Protein AF-A0A409XKG0-F1 (afdb_monomer)

Radius of gyration: 31.28 Å; Cα contacts (8 Å, |Δi|>4): 46; chains: 1; bounding box: 84×79×86 Å

Organism: Psilocybe cyanescens (NCBI:txid93625)

Mean predicted aligned error: 17.51 Å

Foldseek 3Di:
DDDDPPPPVVVVVVVVLVVVLVVCLVCVLVVLCVCQPLAPNNVVVLVVVLVVLVVCLVVVSDPVVSSVVVVVVSVPRPPPPPPDPDDDDDDDPDPPHDDPVVVVVVVVVVVVVVVVVVVVVVPDQDQPPPPCPVPDDDPPVPPPPDPPPDQHSVNSVVVVCVVPPDDDDPVNVVVVVVVCCVVPVVPPPPVVVVVVPDDDD

Solvent-accessible surface area (backbone atoms only — not comparable to full-atom values): 12812 Å² total; per-residue (Å²): 137,86,82,88,72,76,72,62,61,60,60,52,52,59,51,47,57,54,50,52,45,52,52,46,62,74,42,42,68,63,54,46,46,71,59,40,38,96,52,79,86,8,55,82,43,43,64,58,51,50,54,50,52,52,49,35,42,74,69,58,70,47,64,53,67,65,53,48,55,50,51,51,58,64,63,69,48,75,72,80,84,72,84,80,89,74,83,88,77,99,66,80,84,68,83,86,77,62,78,53,68,69,58,51,52,49,49,52,50,51,52,50,51,50,52,49,55,50,55,62,53,69,74,58,74,77,74,54,87,57,90,56,80,87,50,80,92,68,61,77,90,70,59,76,87,66,93,78,84,68,84,46,53,64,56,54,49,50,52,53,50,61,77,63,61,70,82,89,52,69,71,56,56,51,51,50,54,52,50,52,42,70,77,56,52,76,62,58,69,65,55,58,59,65,72,73,74,77,85,88,130

Secondary structure (DSSP, 8-state):
-----THHHHHHHHHHHHHHHHHHHHHHHHHHHHHS-SSGGGHHHHHHHHHHHHHHHHTTSS-HHHHHHHHHHHHHS--TTSS-SS--------TTSSPPHHHHHHHHHHHHHHHHHHHHHHT-------TTTTS----GGGS----SSS--HHHHHHHHHHHH-PPP-HHHHHHHHHHHHHHHTTHHHHHHHHTTS----

pLDDT: mean 73.14, std 17.56, range [37.25, 94.81]

Sequence (201 aa):
MVKSHSNSESSRATNANGLYVELVTRDLNRIIDSIVPEGRQGLPNLVSTKQILENWRSKRYIDPQRIDDVFSSLGSRPKIASSNTAESSKHAPSPQQSLPRNEVNKRIEQDRERHKRLRERRWVQPTSRNPTSFQAPQLASFYPLTDGQEETSLDIEFENEWETTSDWNEDDDDAIAEEDQLAFGASSEEDANVYRGGKQY

InterPro domains:
  IPR024637 CTD kinase subunit gamma Ctk3, C-terminal [PF12350] (102-179)
  IPR024638 CTD kinase subunit gamma Ctk3, N-terminal [PF12243] (14-62)
  IPR042326 CTD kinase subunit gamma [PTHR28291] (13-179)

Structure (mmCIF, N/CA/C/O backbone):
data_AF-A0A409XKG0-F1
#
_entry.id   AF-A0A409XKG0-F1
#
loop_
_atom_site.group_PDB
_atom_site.id
_atom_site.type_symbol
_atom_site.label_atom_id
_atom_site.label_alt_id
_atom_site.label_comp_id
_atom_site.label_asym_id
_atom_site.label_entity_id
_atom_site.label_seq_id
_atom_site.pdbx_PDB_ins_code
_atom_site.Cartn_x
_atom_site.Cartn_y
_atom_site.Cartn_z
_atom_site.occupancy
_atom_site.B_iso_or_equiv
_atom_site.auth_seq_id
_atom_site.auth_comp_id
_atom_site.auth_asym_id
_atom_site.auth_atom_id
_atom_site.pdbx_PDB_model_num
ATOM 1 N N . MET A 1 1 ? 2.079 -31.023 43.240 1.00 38.28 1 MET A N 1
ATOM 2 C CA . MET A 1 1 ? 0.955 -30.172 42.785 1.00 38.28 1 MET A CA 1
ATOM 3 C C . MET A 1 1 ? 1.523 -29.015 41.977 1.00 38.28 1 MET A C 1
ATOM 5 O O . MET A 1 1 ? 2.025 -28.071 42.568 1.00 38.28 1 MET A O 1
ATOM 9 N N . VAL A 1 2 ? 1.515 -29.114 40.645 1.00 38.59 2 VAL A N 1
ATOM 10 C CA . VAL 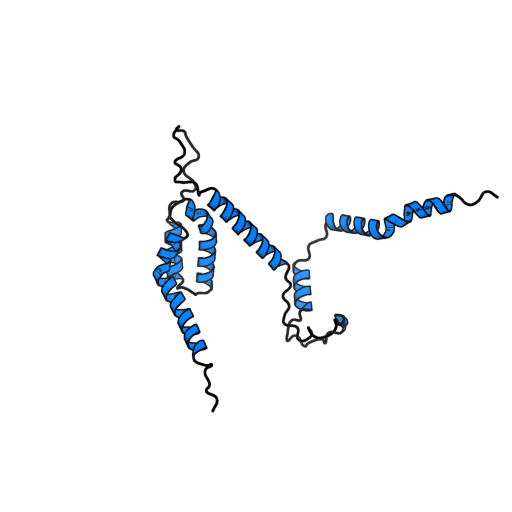A 1 2 ? 1.889 -28.009 39.743 1.00 38.59 2 VAL A CA 1
ATOM 11 C C . VAL A 1 2 ? 0.594 -27.321 39.317 1.00 38.59 2 VAL A C 1
ATOM 13 O O . VAL A 1 2 ? -0.349 -27.979 38.888 1.00 38.59 2 VAL A O 1
ATOM 16 N N . LYS A 1 3 ? 0.518 -26.014 39.559 1.00 43.56 3 LYS A N 1
ATOM 17 C CA . LYS A 1 3 ? -0.693 -25.195 39.470 1.00 43.56 3 LYS A CA 1
ATOM 18 C C . LYS A 1 3 ? -0.760 -24.586 38.065 1.00 43.56 3 LYS A C 1
ATOM 20 O O . LYS A 1 3 ? 0.110 -23.807 37.688 1.00 43.56 3 LYS A O 1
ATOM 25 N N . SER A 1 4 ? -1.757 -24.991 37.284 1.00 50.25 4 SER A N 1
ATOM 26 C CA . SER A 1 4 ? -1.993 -24.549 35.906 1.00 50.25 4 SER A CA 1
ATOM 27 C C . SER A 1 4 ? -2.407 -23.074 35.857 1.00 50.25 4 SER A C 1
ATOM 29 O O . SER A 1 4 ? -3.523 -22.735 36.239 1.00 50.25 4 SER A O 1
ATOM 31 N N . HIS A 1 5 ? -1.527 -22.199 35.362 1.00 46.56 5 HIS A N 1
ATOM 32 C CA . HIS A 1 5 ? -1.787 -20.757 35.206 1.00 46.56 5 HIS A CA 1
ATOM 33 C C . HIS A 1 5 ? -2.010 -20.302 33.748 1.00 46.56 5 HIS A C 1
ATOM 35 O O . HIS A 1 5 ? -2.126 -19.110 33.498 1.00 46.56 5 HIS A O 1
ATOM 41 N N . SER A 1 6 ? -2.136 -21.215 32.778 1.00 52.31 6 SER A N 1
ATOM 42 C CA . SER A 1 6 ? -2.129 -20.842 31.348 1.00 52.31 6 SER A CA 1
ATOM 43 C C . SER A 1 6 ? -3.474 -20.364 30.768 1.00 52.31 6 SER A C 1
ATOM 45 O O . SER A 1 6 ? -3.490 -19.826 29.666 1.00 52.31 6 SER A O 1
ATOM 47 N N . ASN A 1 7 ? -4.608 -20.534 31.463 1.00 48.62 7 ASN A N 1
ATOM 48 C CA . ASN A 1 7 ? -5.940 -20.269 30.876 1.00 48.62 7 ASN A CA 1
ATOM 49 C C . ASN A 1 7 ? -6.491 -18.844 31.132 1.00 48.62 7 ASN A C 1
ATOM 51 O O . ASN A 1 7 ? -7.519 -18.454 30.581 1.00 48.62 7 ASN A O 1
ATOM 55 N N . SER A 1 8 ? -5.818 -18.051 31.974 1.00 52.09 8 SER A N 1
ATOM 56 C CA . SER A 1 8 ? -6.265 -16.705 32.382 1.00 52.09 8 SER A CA 1
ATOM 57 C C . SER A 1 8 ? -5.817 -15.600 31.411 1.00 52.09 8 SER A C 1
ATOM 59 O O . SER A 1 8 ? -6.534 -14.628 31.182 1.00 52.09 8 SER A O 1
ATOM 61 N N . GLU A 1 9 ? -4.648 -15.747 30.785 1.00 53.81 9 GLU A N 1
ATOM 62 C CA . GLU A 1 9 ? -4.100 -14.712 29.896 1.00 53.81 9 GLU A CA 1
ATOM 63 C C . GLU A 1 9 ? -4.820 -14.656 28.542 1.00 53.81 9 GLU A C 1
ATOM 65 O O . GLU A 1 9 ? -5.080 -13.569 28.025 1.00 53.81 9 GLU A O 1
ATOM 70 N N . SER A 1 10 ? -5.230 -15.811 28.007 1.00 53.88 10 SER A N 1
ATOM 71 C CA . SER A 1 10 ? -5.934 -15.895 26.721 1.00 53.88 10 SER A CA 1
ATOM 72 C C . SER A 1 10 ? -7.315 -15.222 26.765 1.00 53.88 10 SER A C 1
ATOM 74 O O . SER A 1 10 ? -7.658 -14.446 25.876 1.00 53.88 10 SER A O 1
ATOM 76 N N . SER A 1 11 ? -8.069 -15.409 27.854 1.00 55.47 11 SER A N 1
ATOM 77 C CA . SER A 1 11 ? -9.392 -14.792 28.040 1.00 55.47 11 SER A CA 1
ATOM 78 C C . SER A 1 11 ? -9.328 -13.279 28.284 1.00 55.47 11 SER A C 1
ATOM 80 O O . SER A 1 11 ? -10.251 -12.543 27.937 1.00 55.47 11 SER A O 1
ATOM 82 N N . ARG A 1 12 ? -8.230 -12.765 28.845 1.00 54.69 12 ARG A N 1
ATOM 83 C CA . ARG A 1 12 ? -8.025 -11.321 29.030 1.00 54.69 12 ARG A CA 1
ATOM 84 C C . ARG A 1 12 ? -7.636 -10.620 27.722 1.00 54.69 12 ARG A C 1
ATOM 86 O O . ARG A 1 12 ? -8.074 -9.495 27.490 1.00 54.69 12 ARG A O 1
ATOM 93 N N . ALA A 1 13 ? -6.885 -11.293 26.848 1.00 56.28 13 ALA A N 1
ATOM 94 C CA . ALA A 1 13 ? -6.530 -10.789 25.520 1.00 56.28 13 ALA A CA 1
ATOM 95 C C . ALA A 1 13 ? -7.734 -10.737 24.558 1.00 56.28 13 ALA A C 1
ATOM 97 O O . ALA A 1 13 ? -7.900 -9.754 23.837 1.00 56.28 13 ALA A O 1
ATOM 98 N N . THR A 1 14 ? -8.625 -11.736 24.586 1.00 57.38 14 THR A N 1
ATOM 99 C CA . THR A 1 14 ? -9.863 -11.714 23.783 1.00 57.38 14 THR A CA 1
ATOM 100 C C . THR A 1 14 ? -10.809 -10.595 24.215 1.00 57.38 14 THR A C 1
ATOM 102 O O . THR A 1 14 ? -11.410 -9.942 23.365 1.00 57.38 14 THR A O 1
ATOM 105 N N . ASN A 1 15 ? -10.888 -10.316 25.521 1.00 60.12 15 ASN A N 1
ATOM 106 C CA . ASN A 1 15 ? -11.634 -9.171 26.046 1.00 60.12 15 ASN A CA 1
ATOM 107 C C . ASN A 1 15 ? -10.998 -7.831 25.635 1.00 60.12 15 ASN A C 1
ATOM 109 O O . ASN A 1 15 ? -11.713 -6.914 25.245 1.00 60.12 15 ASN A O 1
ATOM 113 N N . ALA A 1 16 ? -9.665 -7.717 25.648 1.00 63.09 16 ALA A N 1
ATOM 114 C CA . ALA A 1 16 ? -8.973 -6.500 25.218 1.00 63.09 16 ALA A CA 1
ATOM 115 C C . ALA A 1 16 ? -9.248 -6.151 23.745 1.00 63.09 16 ALA A C 1
ATOM 117 O O . ALA A 1 16 ? -9.469 -4.985 23.427 1.00 63.09 16 ALA A O 1
ATOM 118 N N . ASN A 1 17 ? -9.307 -7.153 22.860 1.00 69.50 17 ASN A N 1
ATOM 119 C CA . ASN A 1 17 ? -9.588 -6.939 21.437 1.00 69.50 17 ASN A CA 1
ATOM 120 C C . ASN A 1 17 ? -10.959 -6.285 21.197 1.00 69.50 17 ASN A C 1
ATOM 122 O O . ASN A 1 17 ? -11.054 -5.351 20.403 1.00 69.50 17 ASN A O 1
ATOM 126 N N . GLY A 1 18 ? -12.001 -6.721 21.913 1.00 81.00 18 GLY A N 1
ATOM 127 C CA . GLY A 1 18 ? -13.328 -6.099 21.835 1.00 81.00 18 GLY A CA 1
ATOM 128 C C . GLY A 1 18 ? -13.351 -4.672 22.393 1.00 81.00 18 GLY A C 1
ATOM 129 O O . GLY A 1 18 ? -13.952 -3.785 21.790 1.00 81.00 18 GLY A O 1
ATOM 130 N N . LEU A 1 19 ? -12.627 -4.426 23.492 1.00 87.44 19 LEU A N 1
ATOM 131 C CA . LEU A 1 19 ? -12.547 -3.105 24.127 1.00 87.44 19 LEU A CA 1
ATOM 132 C C . LEU A 1 19 ? -11.893 -2.057 23.216 1.00 87.44 19 LEU A C 1
ATOM 134 O O . LEU A 1 19 ? -12.359 -0.922 23.158 1.00 87.44 19 LEU A O 1
ATOM 138 N N . TYR A 1 20 ? -10.835 -2.414 22.478 1.00 89.00 20 TYR A N 1
ATOM 139 C CA . TYR A 1 20 ? -10.220 -1.486 21.522 1.00 89.00 20 TYR A CA 1
ATOM 140 C C . TYR A 1 20 ? -11.182 -1.104 20.399 1.00 89.00 20 TYR A C 1
ATOM 142 O O . TYR A 1 20 ? -11.269 0.072 20.053 1.00 89.00 2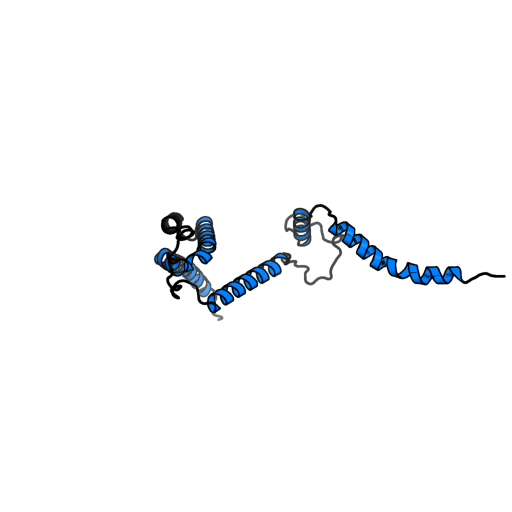0 TYR A O 1
ATOM 150 N N . VAL A 1 21 ? -11.927 -2.072 19.859 1.00 90.19 21 VAL A N 1
ATOM 151 C CA . VAL A 1 21 ? -12.934 -1.810 18.823 1.00 90.19 21 VAL A CA 1
ATOM 152 C C . VAL A 1 21 ? -14.025 -0.885 19.355 1.00 90.19 21 VAL A C 1
ATOM 154 O O . VAL A 1 21 ? -14.397 0.067 18.673 1.00 90.19 21 VAL A O 1
ATOM 157 N N . GLU A 1 22 ? -14.493 -1.100 20.583 1.00 90.69 22 GLU A N 1
ATOM 158 C CA . GLU A 1 22 ? -15.507 -0.255 21.218 1.00 90.69 22 GLU A CA 1
ATOM 159 C C . GLU A 1 22 ? -15.012 1.188 21.422 1.00 90.69 22 GLU A C 1
ATOM 161 O O . GLU A 1 22 ? -15.689 2.144 21.035 1.00 90.69 22 GLU A O 1
ATOM 166 N N . LEU A 1 23 ? -13.796 1.358 21.955 1.00 91.88 23 LEU A N 1
ATOM 167 C CA . LEU A 1 23 ? -13.177 2.670 22.169 1.00 91.88 23 LEU A CA 1
ATOM 168 C C . LEU A 1 23 ? -12.943 3.416 20.849 1.00 91.88 23 LEU A C 1
ATOM 170 O O . LEU A 1 23 ? -13.278 4.596 20.742 1.00 91.88 23 LEU A O 1
ATOM 174 N N . VAL A 1 24 ? -12.410 2.727 19.834 1.00 92.56 24 VAL A N 1
ATOM 175 C CA . VAL A 1 24 ? -12.178 3.307 18.503 1.00 92.56 24 VAL A CA 1
ATOM 176 C C . VAL A 1 24 ? -13.500 3.659 17.832 1.00 92.56 24 VAL A C 1
ATOM 178 O O . VAL A 1 24 ? -13.602 4.730 17.248 1.00 92.56 24 VAL A O 1
ATOM 181 N N . THR A 1 25 ? -14.527 2.815 17.948 1.00 92.12 25 THR A N 1
ATOM 182 C CA . THR A 1 25 ? -15.855 3.090 17.377 1.00 92.12 25 THR A CA 1
ATOM 183 C C . THR A 1 25 ? -16.481 4.330 18.010 1.00 92.12 25 THR A C 1
ATOM 185 O O . THR A 1 25 ? -17.011 5.181 17.297 1.00 92.12 25 THR A O 1
ATOM 188 N N . ARG A 1 26 ? -16.380 4.475 19.338 1.00 93.00 26 ARG A N 1
ATOM 189 C CA . ARG A 1 26 ? -16.878 5.652 20.064 1.00 93.00 26 ARG A CA 1
ATOM 190 C C . ARG A 1 26 ? -16.171 6.936 19.631 1.00 93.00 26 ARG A C 1
ATOM 192 O O . ARG A 1 26 ? -16.825 7.952 19.401 1.00 93.00 26 ARG A O 1
ATOM 199 N N . ASP A 1 27 ? -14.844 6.889 19.533 1.00 94.00 27 ASP A N 1
ATOM 200 C CA . ASP A 1 27 ? -14.012 8.072 19.300 1.00 94.00 27 ASP A CA 1
ATOM 201 C C . ASP A 1 27 ? -13.630 8.269 17.821 1.00 94.00 27 ASP A C 1
ATOM 203 O O . ASP A 1 27 ? -12.842 9.163 17.510 1.00 94.00 27 ASP A O 1
ATOM 207 N N . LEU A 1 28 ? -14.211 7.494 16.897 1.00 93.50 28 LEU A N 1
ATOM 208 C CA . LEU A 1 28 ? -13.827 7.447 15.481 1.00 93.50 28 LEU A CA 1
ATOM 209 C C . LEU A 1 28 ? -13.771 8.837 14.838 1.00 93.50 28 LEU A C 1
ATOM 211 O O . LEU A 1 28 ? -12.766 9.197 14.233 1.00 93.50 28 LEU A O 1
ATOM 215 N N . ASN A 1 29 ? -14.807 9.654 15.036 1.00 91.31 29 ASN A N 1
ATOM 216 C CA . ASN A 1 29 ? -14.854 11.016 14.494 1.00 91.31 29 ASN A CA 1
ATOM 217 C C . ASN A 1 29 ? -13.706 11.892 15.024 1.00 91.31 29 ASN A C 1
ATOM 219 O O . ASN A 1 29 ? -13.043 12.577 14.252 1.00 91.31 29 ASN A O 1
ATOM 223 N N . ARG A 1 30 ? -13.398 11.804 16.326 1.00 93.00 30 ARG A N 1
ATOM 224 C CA . ARG A 1 30 ? -12.314 12.579 16.957 1.00 93.00 30 ARG A CA 1
ATOM 225 C C . ARG A 1 30 ? -10.939 12.152 16.451 1.00 93.00 30 ARG A C 1
ATOM 227 O O . ARG A 1 30 ? -10.058 12.991 16.256 1.00 93.00 30 ARG A O 1
ATOM 234 N N . ILE A 1 31 ? -10.756 10.848 16.247 1.00 92.88 31 ILE A N 1
ATOM 235 C CA . ILE A 1 31 ? -9.527 10.277 15.692 1.00 92.88 31 ILE A CA 1
ATOM 236 C C . ILE A 1 31 ? -9.320 10.804 14.267 1.00 92.88 31 ILE A C 1
ATOM 238 O O . ILE A 1 31 ? -8.241 11.299 13.944 1.00 92.88 31 ILE A O 1
ATOM 242 N N . ILE A 1 32 ? -10.363 10.771 13.436 1.00 91.44 32 ILE A N 1
ATOM 243 C CA . ILE A 1 32 ? -10.304 11.245 12.049 1.00 91.44 32 ILE A CA 1
ATOM 244 C C . ILE A 1 32 ? -10.060 12.754 11.977 1.00 91.44 32 ILE A C 1
ATOM 246 O O . ILE A 1 32 ? -9.208 13.177 11.201 1.00 91.44 32 ILE A O 1
ATOM 250 N N . ASP A 1 33 ? -10.700 13.554 12.828 1.00 89.88 33 ASP A N 1
ATOM 251 C CA . ASP A 1 33 ? -10.459 15.001 12.898 1.00 89.88 33 ASP A CA 1
ATOM 252 C C . ASP A 1 33 ? -9.019 15.348 13.289 1.00 89.88 33 ASP A C 1
ATOM 254 O O . ASP A 1 33 ? -8.453 16.328 12.803 1.00 89.88 33 ASP A O 1
ATOM 258 N N . SER A 1 34 ? -8.404 14.517 14.132 1.00 88.38 34 SER A N 1
ATOM 259 C CA . SER A 1 34 ? -7.012 14.689 14.551 1.00 88.38 34 SER A CA 1
ATOM 260 C C . SER A 1 34 ? -6.017 14.321 13.442 1.00 88.38 34 SER A C 1
ATOM 262 O O . SER A 1 34 ? -4.953 14.931 13.340 1.00 88.38 34 SER A O 1
ATOM 264 N N . ILE A 1 35 ? -6.344 13.332 12.602 1.00 87.62 35 ILE A N 1
ATOM 265 C CA . ILE A 1 35 ? -5.467 12.833 11.526 1.00 87.62 35 ILE A CA 1
ATOM 266 C C . ILE A 1 35 ? -5.646 13.636 10.228 1.00 87.62 35 ILE A C 1
ATOM 268 O O . ILE A 1 35 ? -4.671 13.886 9.509 1.00 87.62 35 ILE A O 1
ATOM 272 N N . VAL A 1 36 ? -6.886 14.028 9.930 1.00 88.06 36 VAL A N 1
ATOM 273 C CA . VAL A 1 36 ? -7.317 14.748 8.726 1.00 88.06 36 VAL A CA 1
ATOM 274 C C . VAL A 1 36 ? -8.122 15.993 9.138 1.00 88.06 36 VAL A C 1
ATOM 276 O O . VAL A 1 36 ? -9.340 16.059 8.939 1.00 88.06 36 VAL A O 1
ATOM 279 N N . PRO A 1 37 ? -7.463 17.012 9.716 1.00 84.38 37 PRO A N 1
ATOM 280 C CA . PRO A 1 37 ? -8.115 18.288 9.998 1.00 84.38 37 PRO A CA 1
ATOM 281 C C . PRO A 1 37 ? -8.541 18.986 8.695 1.00 84.38 37 PRO A C 1
ATOM 283 O O . PRO A 1 37 ? -7.973 18.734 7.632 1.00 84.38 37 PRO A O 1
ATOM 286 N N . GLU A 1 38 ? -9.492 19.921 8.782 1.00 77.56 38 GLU A N 1
ATOM 287 C CA . GLU A 1 38 ? -10.134 20.610 7.640 1.00 77.56 38 GLU A CA 1
ATOM 288 C C . GLU A 1 38 ? -9.199 21.488 6.776 1.00 77.56 38 GLU A C 1
ATOM 290 O O . GLU A 1 38 ? -9.647 22.114 5.821 1.00 77.56 38 GLU A O 1
ATOM 295 N N . GLY A 1 39 ? -7.895 21.538 7.071 1.00 73.69 39 GLY A N 1
ATOM 296 C CA . GLY A 1 39 ? -6.904 22.332 6.339 1.00 73.69 39 GLY A CA 1
ATOM 297 C C . GLY A 1 39 ? -5.967 21.519 5.436 1.00 73.69 39 GLY A C 1
ATOM 298 O O . GLY A 1 39 ? -6.023 20.291 5.353 1.00 73.69 39 GLY A O 1
ATOM 299 N N . ARG A 1 40 ? -5.026 22.216 4.777 1.00 72.12 40 ARG A N 1
ATOM 300 C CA . ARG A 1 40 ? -4.034 21.600 3.868 1.00 72.12 40 ARG A CA 1
ATOM 301 C C . ARG A 1 40 ? -3.163 20.537 4.543 1.00 72.12 40 ARG A C 1
ATOM 303 O O . ARG A 1 40 ? -2.709 19.611 3.880 1.00 72.12 40 ARG A O 1
ATOM 310 N N . GLN A 1 41 ? -2.959 20.645 5.851 1.00 75.25 41 GLN A N 1
ATOM 311 C CA . GLN A 1 41 ? -2.168 19.719 6.656 1.00 75.25 41 GLN A CA 1
ATOM 312 C C . GLN A 1 41 ? -2.774 18.305 6.758 1.00 75.25 41 GLN A C 1
ATOM 314 O O . GLN A 1 41 ? -2.029 17.349 6.962 1.00 75.25 41 GLN A O 1
ATOM 319 N N . GLY A 1 42 ? -4.094 18.154 6.576 1.00 78.38 42 GLY A N 1
ATOM 320 C CA . GLY A 1 42 ? -4.771 16.852 6.571 1.00 78.38 42 GLY A CA 1
ATOM 321 C C . GLY A 1 42 ? -4.754 16.145 5.212 1.00 78.38 42 GLY A C 1
ATOM 322 O O . GLY A 1 42 ? -4.870 14.922 5.152 1.00 78.38 42 GLY A O 1
ATOM 323 N N . LEU A 1 43 ? -4.554 16.890 4.117 1.00 81.19 43 LEU A N 1
ATOM 324 C CA . LEU A 1 43 ? -4.631 16.363 2.748 1.00 81.19 43 LEU A CA 1
ATOM 325 C C . LEU A 1 43 ? -3.685 15.183 2.473 1.00 81.19 43 LEU A C 1
ATOM 327 O O . LEU A 1 43 ? -4.153 14.208 1.884 1.00 81.19 43 LEU A O 1
ATOM 331 N N . PRO A 1 44 ? -2.408 15.192 2.908 1.00 82.06 44 PRO A N 1
ATOM 332 C CA . PRO A 1 44 ? -1.520 14.059 2.648 1.00 82.06 44 PRO A CA 1
ATOM 333 C C . PRO A 1 44 ? -1.994 12.756 3.311 1.00 82.06 44 PRO A C 1
ATOM 335 O O . PRO A 1 44 ? -1.726 11.672 2.807 1.00 82.06 44 PRO A O 1
ATOM 338 N N . ASN A 1 45 ? -2.721 12.855 4.429 1.00 87.38 45 ASN A N 1
ATOM 339 C CA . ASN A 1 45 ? -3.224 11.703 5.177 1.00 87.38 45 ASN A CA 1
ATOM 340 C C . ASN A 1 45 ? -4.606 11.245 4.691 1.00 87.38 45 ASN A C 1
ATOM 342 O O . ASN A 1 45 ? -5.089 10.195 5.110 1.00 87.38 45 ASN A O 1
ATOM 346 N N . LEU A 1 46 ? -5.270 12.017 3.827 1.00 87.25 46 LEU A N 1
ATOM 347 C CA . LEU A 1 46 ? -6.651 11.760 3.428 1.00 87.25 46 LEU A CA 1
ATOM 348 C C . LEU A 1 46 ? -6.769 10.449 2.647 1.00 87.25 46 LEU A C 1
ATOM 350 O O . LEU A 1 46 ? -7.661 9.651 2.922 1.00 87.25 46 LEU A O 1
ATOM 354 N N . VAL A 1 47 ? -5.862 10.205 1.698 1.00 87.00 47 VAL A N 1
ATOM 355 C CA . VAL A 1 47 ? -5.903 9.003 0.850 1.00 87.00 47 VAL A CA 1
ATOM 356 C C . VAL A 1 47 ? -5.666 7.741 1.680 1.00 87.00 47 VAL A C 1
ATOM 358 O O . VAL A 1 47 ? -6.447 6.797 1.590 1.00 87.00 47 VAL A O 1
ATOM 361 N N . SER A 1 48 ? -4.644 7.739 2.538 1.00 88.88 48 SER A N 1
ATOM 362 C CA . SER A 1 48 ? -4.342 6.599 3.410 1.00 88.88 48 SER A CA 1
ATOM 363 C C . SER A 1 48 ? -5.444 6.354 4.442 1.00 88.88 48 SER A C 1
ATOM 365 O O . SER A 1 48 ? -5.834 5.210 4.660 1.00 88.88 48 SER A O 1
ATOM 367 N N . THR A 1 49 ? -6.013 7.414 5.024 1.00 92.00 49 THR A N 1
ATOM 368 C CA . THR A 1 49 ? -7.155 7.309 5.946 1.00 92.00 49 THR A CA 1
ATOM 369 C C . THR A 1 49 ? -8.359 6.658 5.270 1.00 92.00 49 THR A C 1
ATOM 371 O O . THR A 1 49 ? -8.947 5.736 5.831 1.00 92.00 49 THR A O 1
ATOM 374 N N . LYS A 1 50 ? -8.696 7.069 4.039 1.00 91.75 50 LYS A N 1
ATOM 375 C CA . LYS A 1 50 ? -9.790 6.455 3.272 1.00 91.75 50 LYS A CA 1
ATOM 376 C C . LYS A 1 50 ? -9.545 4.970 3.001 1.00 91.75 50 LYS A C 1
ATOM 378 O O . LYS A 1 50 ? -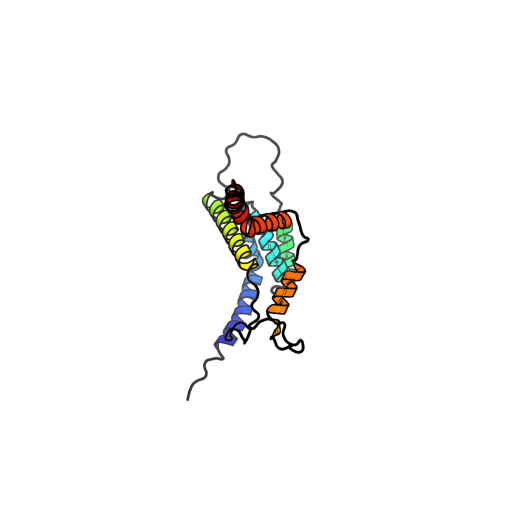10.436 4.169 3.251 1.00 91.75 50 LYS A O 1
ATOM 383 N N . GLN A 1 51 ? -8.333 4.600 2.584 1.00 93.00 51 GLN A N 1
ATOM 384 C CA . GLN A 1 51 ? -7.965 3.196 2.353 1.00 93.00 51 GLN A CA 1
ATOM 385 C C . GLN A 1 51 ? -8.097 2.341 3.623 1.00 93.00 51 GLN A C 1
ATOM 387 O O . GLN A 1 51 ? -8.568 1.205 3.568 1.00 93.00 51 GLN A O 1
ATOM 392 N N . ILE A 1 52 ? -7.705 2.875 4.786 1.00 93.50 52 ILE A N 1
ATOM 393 C CA . ILE A 1 52 ? -7.839 2.173 6.071 1.00 93.50 52 ILE A CA 1
ATOM 394 C C . ILE A 1 52 ? -9.317 1.994 6.438 1.00 93.50 52 ILE A C 1
ATOM 396 O O . ILE A 1 52 ? -9.717 0.893 6.813 1.00 93.50 52 ILE A O 1
ATOM 400 N N . LEU A 1 53 ? -10.135 3.040 6.286 1.00 93.50 53 LEU A N 1
ATOM 401 C CA . LEU A 1 53 ? -11.577 2.969 6.538 1.00 93.50 53 LEU A CA 1
ATOM 402 C C . LEU A 1 53 ? -12.276 1.970 5.599 1.00 93.50 53 LEU A C 1
ATOM 404 O O . LEU A 1 53 ? -13.105 1.185 6.056 1.00 93.50 53 LEU A O 1
ATOM 408 N N . GLU A 1 54 ? -11.900 1.919 4.318 1.00 93.19 54 GLU A N 1
ATOM 409 C CA . GLU A 1 54 ? -12.386 0.907 3.365 1.00 93.19 54 GLU A CA 1
ATOM 410 C C . GLU A 1 54 ? -12.001 -0.516 3.790 1.00 93.19 54 GLU A C 1
ATOM 412 O O . GLU A 1 54 ? -12.827 -1.434 3.736 1.00 93.19 54 GLU A O 1
ATOM 417 N N . ASN A 1 55 ? -10.770 -0.710 4.272 1.00 94.81 55 ASN A N 1
ATOM 418 C CA . ASN A 1 55 ? -10.315 -1.998 4.793 1.00 94.81 55 ASN A CA 1
ATOM 419 C C . ASN A 1 55 ? -11.132 -2.420 6.025 1.00 94.81 55 ASN A C 1
ATOM 421 O O . ASN A 1 55 ? -11.611 -3.552 6.092 1.00 94.81 55 ASN A O 1
ATOM 425 N N . TRP A 1 56 ? -11.352 -1.501 6.971 1.00 94.06 56 TRP A N 1
ATOM 426 C CA . TRP A 1 56 ? -12.145 -1.753 8.179 1.00 94.06 56 TRP A CA 1
ATOM 427 C C . TRP A 1 56 ? -13.615 -2.046 7.861 1.00 94.06 56 TRP A C 1
ATOM 429 O O . TRP A 1 56 ? -14.203 -2.933 8.483 1.00 94.06 56 TRP A O 1
ATOM 439 N N . ARG A 1 57 ? -14.181 -1.376 6.848 1.00 92.50 57 ARG A N 1
ATOM 440 C CA . ARG A 1 57 ? -15.537 -1.623 6.331 1.00 92.50 57 ARG A CA 1
ATOM 441 C C . ARG A 1 57 ? -15.674 -3.001 5.699 1.00 92.50 57 ARG A C 1
ATOM 443 O O . ARG A 1 57 ? -16.669 -3.689 5.943 1.00 92.50 57 ARG A O 1
ATOM 450 N N . SER A 1 58 ? -14.680 -3.399 4.905 1.00 93.06 58 SER A N 1
ATOM 451 C CA . SER A 1 58 ? -14.643 -4.692 4.211 1.00 93.06 58 SER A CA 1
ATOM 452 C C . SER A 1 58 ? -14.486 -5.849 5.195 1.00 93.06 58 SER A C 1
ATOM 454 O O . SER A 1 58 ? -15.168 -6.861 5.076 1.00 93.06 58 SER A O 1
ATOM 456 N N . LYS A 1 59 ? -13.646 -5.672 6.220 1.00 91.81 59 LYS A N 1
ATOM 457 C CA . LYS A 1 59 ? -13.409 -6.673 7.270 1.00 91.81 59 LYS A CA 1
ATOM 458 C C . LYS A 1 59 ? -14.420 -6.636 8.419 1.00 91.81 59 LYS A C 1
ATOM 460 O O . LYS A 1 59 ? -14.304 -7.438 9.339 1.00 91.81 59 LYS A O 1
ATOM 465 N N . ARG A 1 60 ? -15.402 -5.725 8.369 1.00 89.94 60 ARG A N 1
ATOM 466 C CA . ARG A 1 60 ? -16.470 -5.570 9.375 1.00 89.94 60 ARG A CA 1
ATOM 467 C C . ARG A 1 60 ? -15.945 -5.385 10.808 1.00 89.94 60 ARG A C 1
ATOM 469 O O . ARG A 1 60 ? -16.582 -5.824 11.757 1.00 89.94 60 ARG A O 1
ATOM 476 N N . TYR A 1 61 ? -14.796 -4.723 10.973 1.00 88.94 61 TYR A N 1
ATOM 477 C CA . TYR A 1 61 ? -14.267 -4.418 12.309 1.00 88.94 61 TYR A CA 1
ATOM 478 C C . TYR A 1 61 ? -15.107 -3.367 13.037 1.00 88.94 61 TYR A C 1
ATOM 480 O O . TYR A 1 61 ? -15.247 -3.424 14.252 1.00 88.94 61 TYR A O 1
ATOM 488 N N . ILE A 1 62 ? -15.664 -2.417 12.286 1.00 91.00 62 ILE A N 1
ATOM 489 C CA . ILE A 1 62 ? -16.604 -1.402 12.762 1.00 91.00 62 ILE A CA 1
ATOM 490 C C . ILE A 1 62 ? -17.852 -1.504 11.883 1.00 91.00 62 ILE A C 1
ATOM 492 O O . ILE A 1 62 ? -17.761 -1.896 10.714 1.00 91.00 62 ILE A O 1
ATOM 496 N N . ASP A 1 63 ? -19.010 -1.169 12.451 1.00 91.50 63 ASP A N 1
ATOM 497 C CA . ASP A 1 63 ? -20.281 -1.117 11.731 1.00 91.50 63 ASP A CA 1
ATOM 498 C C . ASP A 1 63 ? -20.138 -0.309 10.421 1.00 91.50 63 ASP A C 1
ATOM 500 O O . ASP A 1 63 ? -19.742 0.863 10.467 1.00 91.50 63 ASP A O 1
ATOM 504 N N . PRO A 1 64 ? -20.436 -0.905 9.251 1.00 90.94 64 PRO A N 1
ATOM 505 C CA . PRO A 1 64 ? -20.282 -0.248 7.956 1.00 90.94 64 PRO A CA 1
ATOM 506 C C . PRO A 1 64 ? -21.002 1.093 7.865 1.00 90.94 64 PRO A C 1
ATOM 508 O O . PRO A 1 64 ? -20.468 2.012 7.250 1.00 90.94 64 PRO A O 1
ATOM 511 N N . GLN A 1 65 ? -22.163 1.225 8.514 1.00 92.44 65 GLN A N 1
ATOM 512 C CA . GLN A 1 65 ? -22.932 2.467 8.506 1.00 92.44 65 GLN A CA 1
ATOM 513 C C . GLN A 1 65 ? -22.167 3.608 9.189 1.00 92.44 65 GLN A C 1
ATOM 515 O O . GLN A 1 65 ? -22.123 4.721 8.676 1.00 92.44 65 GLN A O 1
ATOM 520 N N . ARG A 1 66 ? -21.473 3.323 10.299 1.00 90.56 66 ARG A N 1
ATOM 521 C CA . ARG A 1 66 ? -20.641 4.312 11.004 1.00 90.56 66 ARG A CA 1
ATOM 522 C C . ARG A 1 66 ? -19.460 4.779 10.173 1.00 90.56 66 ARG A C 1
ATOM 524 O O . ARG A 1 66 ? -19.065 5.937 10.262 1.00 90.56 66 ARG A O 1
ATOM 531 N N . ILE A 1 67 ? -18.884 3.880 9.384 1.00 92.75 67 ILE A N 1
ATOM 532 C CA . ILE A 1 67 ? -17.794 4.230 8.477 1.00 92.75 67 ILE A CA 1
ATOM 533 C C . ILE A 1 67 ? -18.335 5.074 7.314 1.00 92.75 67 ILE A C 1
ATOM 535 O O . ILE A 1 67 ? -17.700 6.056 6.932 1.00 92.75 67 ILE A O 1
ATOM 539 N N . ASP A 1 68 ? -19.512 4.737 6.786 1.00 91.69 68 ASP A N 1
ATOM 540 C CA . ASP A 1 68 ? -20.167 5.493 5.715 1.00 91.69 68 ASP A CA 1
ATOM 541 C C . ASP A 1 68 ? -20.525 6.924 6.170 1.00 91.69 68 ASP A C 1
ATOM 543 O O . ASP A 1 68 ? -20.242 7.876 5.442 1.00 91.69 68 ASP A O 1
ATOM 547 N N . ASP A 1 69 ? -21.000 7.106 7.410 1.00 91.44 69 ASP A N 1
ATOM 548 C CA . ASP A 1 69 ? -21.224 8.431 8.017 1.00 91.44 69 ASP A CA 1
ATOM 549 C C . ASP A 1 69 ? -19.935 9.284 8.029 1.00 91.44 69 ASP A C 1
ATOM 551 O O . ASP A 1 69 ? -19.946 10.478 7.710 1.00 91.44 69 ASP A O 1
ATOM 555 N N . VAL A 1 70 ? -18.795 8.664 8.359 1.00 90.69 70 VAL A N 1
ATOM 556 C CA . VAL A 1 70 ? -17.471 9.312 8.355 1.00 90.69 70 VAL A CA 1
ATOM 557 C C . VAL A 1 70 ? -17.003 9.622 6.931 1.00 90.69 70 VAL A C 1
ATOM 559 O O . VAL A 1 70 ? -16.400 10.667 6.685 1.00 90.69 70 VAL A O 1
ATOM 562 N N . PHE A 1 71 ? -17.288 8.759 5.954 1.00 89.50 71 PHE A N 1
ATOM 563 C CA . PHE A 1 71 ? -17.002 9.062 4.550 1.00 89.50 71 PHE A CA 1
ATOM 564 C C . PHE A 1 71 ? -17.802 10.264 4.052 1.00 89.50 71 PHE A C 1
ATOM 566 O O . PHE A 1 71 ? -17.242 11.116 3.355 1.00 89.50 71 PHE A O 1
ATOM 573 N N . SER A 1 72 ? -19.078 10.363 4.429 1.00 87.88 72 SER A N 1
ATOM 574 C CA . SER A 1 72 ? -19.919 11.515 4.109 1.00 87.88 72 SER A CA 1
ATOM 575 C C . SER A 1 72 ? -19.375 12.801 4.732 1.00 87.88 72 SER A C 1
ATOM 577 O O . SER A 1 72 ? -19.273 13.803 4.024 1.00 87.88 72 SER A O 1
ATOM 579 N N . SER A 1 73 ? -18.943 12.771 5.999 1.00 85.12 73 SER A N 1
ATOM 580 C CA . SER A 1 73 ? -18.367 13.947 6.671 1.00 85.12 73 SER A CA 1
ATOM 581 C C . SER A 1 73 ? -17.024 14.383 6.065 1.00 85.12 73 SER A C 1
ATOM 583 O O . SER A 1 73 ? -16.769 15.577 5.901 1.00 85.12 73 SER A O 1
ATOM 585 N N . LEU A 1 74 ? -16.182 13.432 5.647 1.00 83.25 74 LEU A N 1
ATOM 586 C CA . LEU A 1 74 ? -14.935 13.706 4.925 1.00 83.25 74 LEU A CA 1
ATOM 587 C C . LEU A 1 74 ? -15.177 14.222 3.498 1.00 83.25 74 LEU A C 1
ATOM 589 O O . LEU A 1 74 ? -14.368 14.990 2.979 1.00 83.25 74 LEU A O 1
ATOM 593 N N . GLY A 1 75 ? -16.256 13.781 2.847 1.00 75.25 75 GLY A N 1
ATOM 594 C CA . GLY A 1 75 ? -16.639 14.192 1.495 1.00 75.25 75 GLY A CA 1
ATOM 595 C C . GLY A 1 75 ? -17.303 15.569 1.432 1.00 75.25 75 GLY A C 1
ATOM 596 O O . GLY A 1 75 ? -17.107 16.284 0.451 1.00 75.25 75 GLY A O 1
ATOM 597 N N . SER A 1 76 ? -18.041 15.959 2.476 1.00 72.75 76 SER A N 1
ATOM 598 C CA . SER A 1 76 ? -18.672 17.280 2.585 1.00 72.75 76 SER A CA 1
ATOM 599 C C . SER A 1 76 ? -17.689 18.398 2.930 1.00 72.75 76 SER A C 1
ATOM 601 O O . SER A 1 76 ? -18.032 19.573 2.795 1.00 72.75 76 SER A O 1
ATOM 603 N N . ARG A 1 77 ? -16.473 18.064 3.384 1.00 72.56 77 ARG A N 1
ATOM 604 C CA . ARG A 1 77 ? -15.443 19.066 3.676 1.00 72.56 77 ARG A CA 1
ATOM 605 C C . ARG A 1 77 ? -15.063 19.801 2.394 1.00 72.56 77 ARG A C 1
ATOM 607 O O . ARG A 1 77 ? -14.763 19.148 1.389 1.00 72.56 77 ARG A O 1
ATOM 614 N N . PRO A 1 78 ? -15.059 21.146 2.400 1.00 59.56 78 PRO A N 1
ATOM 615 C CA . PRO A 1 78 ? -14.713 21.909 1.214 1.00 59.56 78 PRO A CA 1
ATOM 616 C C . PRO A 1 78 ? -13.324 21.476 0.743 1.00 59.56 78 PRO A C 1
ATOM 618 O O . PRO A 1 78 ? -12.349 21.544 1.490 1.00 59.56 78 PRO A O 1
ATOM 621 N N . LYS A 1 79 ? -13.218 21.008 -0.507 1.00 59.50 79 LYS A N 1
ATOM 622 C CA . LYS A 1 79 ? -11.923 20.785 -1.155 1.00 59.50 79 LYS A CA 1
ATOM 623 C C . LYS A 1 79 ? -11.232 22.146 -1.273 1.00 59.50 79 LYS A C 1
ATOM 625 O O . LYS A 1 79 ? -11.365 22.821 -2.287 1.00 59.50 79 LYS A O 1
ATOM 630 N N . ILE A 1 80 ? -10.403 22.516 -0.297 1.00 55.41 80 ILE A N 1
ATOM 631 C CA . ILE A 1 80 ? -9.491 23.683 -0.361 1.00 55.41 80 ILE A CA 1
ATOM 632 C C . ILE A 1 80 ? -8.389 23.467 -1.437 1.00 55.41 80 ILE A C 1
ATOM 634 O O . ILE A 1 80 ? -7.375 24.158 -1.494 1.00 55.41 80 ILE A O 1
ATOM 638 N N . ALA A 1 81 ? -8.557 22.473 -2.312 1.00 52.59 81 ALA A N 1
ATOM 639 C CA . ALA A 1 81 ? -7.611 22.083 -3.341 1.00 52.59 81 ALA A CA 1
ATOM 640 C C . ALA A 1 81 ? -7.742 22.887 -4.649 1.00 52.59 81 ALA A C 1
ATOM 642 O O . ALA A 1 81 ? -6.901 22.695 -5.522 1.00 52.59 81 ALA A O 1
ATOM 643 N N . SER A 1 82 ? -8.739 23.771 -4.829 1.00 45.72 82 SER A N 1
ATOM 644 C CA . SER A 1 82 ? -8.921 24.431 -6.143 1.00 45.72 82 SER A CA 1
ATOM 645 C C . SER A 1 82 ? -9.301 25.914 -6.159 1.00 45.72 82 SER A C 1
ATOM 647 O O . SER A 1 82 ? -9.403 26.473 -7.245 1.00 45.72 82 SER A O 1
ATOM 649 N N . SER A 1 83 ? -9.420 26.608 -5.025 1.00 40.50 83 SER A N 1
ATOM 650 C CA . SER A 1 83 ? -9.429 28.080 -5.040 1.00 40.50 83 SER A CA 1
ATOM 651 C C . SER A 1 83 ? -8.044 28.595 -4.653 1.00 40.50 83 SER A C 1
ATOM 653 O O . SER A 1 83 ? -7.694 28.597 -3.473 1.00 40.50 83 SER A O 1
ATOM 655 N N . ASN A 1 84 ? -7.230 28.919 -5.661 1.00 44.66 84 ASN A N 1
ATOM 656 C CA . ASN A 1 84 ? -6.283 30.051 -5.711 1.00 44.66 84 ASN A CA 1
ATOM 657 C C . ASN A 1 84 ? -5.174 29.772 -6.740 1.00 44.66 84 ASN A C 1
ATOM 659 O O . ASN A 1 84 ? -3.992 29.689 -6.416 1.00 44.66 84 ASN A O 1
ATOM 663 N N . THR A 1 85 ? -5.576 29.657 -8.003 1.00 46.44 85 THR A N 1
ATOM 664 C CA . THR A 1 85 ? -4.731 29.960 -9.165 1.00 46.44 85 THR A CA 1
ATOM 665 C C . THR A 1 85 ? -5.448 31.009 -10.004 1.00 46.44 85 THR A C 1
ATOM 667 O O . THR A 1 85 ? -5.924 30.702 -11.087 1.00 46.44 85 THR A O 1
ATOM 670 N N . ALA A 1 86 ? -5.597 32.219 -9.465 1.00 45.88 86 ALA A N 1
ATOM 671 C CA . ALA A 1 86 ? -5.771 33.451 -10.233 1.00 45.88 86 ALA A CA 1
ATOM 672 C C . ALA A 1 86 ? -5.774 34.654 -9.275 1.00 45.88 86 ALA A C 1
ATOM 674 O O . ALA A 1 86 ? -6.558 34.702 -8.336 1.00 45.88 86 ALA A O 1
ATOM 675 N N . GLU A 1 87 ? -4.893 35.608 -9.579 1.00 40.16 87 GLU A N 1
ATOM 676 C CA . GLU A 1 87 ? -5.011 37.043 -9.282 1.00 40.16 87 GLU A CA 1
ATOM 677 C C . GLU A 1 87 ? -4.572 37.577 -7.900 1.00 40.16 87 GLU A C 1
ATOM 679 O O . GLU A 1 87 ? -5.321 37.717 -6.943 1.00 40.16 87 GLU A O 1
ATOM 684 N N . SER A 1 88 ? -3.297 37.986 -7.883 1.00 47.53 88 SER A N 1
ATOM 685 C CA . SER A 1 88 ? -2.841 39.333 -7.506 1.00 47.53 88 SER A CA 1
ATOM 686 C C . SER A 1 88 ? -3.303 39.910 -6.157 1.00 47.53 88 SER A C 1
ATOM 688 O O . SER A 1 88 ? -4.317 40.590 -6.058 1.00 47.53 88 SER A O 1
ATOM 690 N N . SER A 1 89 ? -2.454 39.806 -5.132 1.00 37.25 89 SER A N 1
ATOM 691 C CA . SER A 1 89 ? -2.164 40.956 -4.261 1.00 37.25 89 SER A CA 1
ATOM 692 C C . SER A 1 89 ? -0.894 40.734 -3.439 1.00 37.25 89 SER A C 1
ATOM 694 O O . SER A 1 89 ? -0.602 39.661 -2.919 1.00 37.25 89 SER A O 1
ATOM 696 N N . LYS A 1 90 ? -0.097 41.798 -3.384 1.00 43.75 90 LYS A N 1
ATOM 697 C CA . LYS A 1 90 ? 1.190 41.918 -2.708 1.00 43.75 90 LYS A CA 1
ATOM 698 C C . LYS A 1 90 ? 0.992 41.919 -1.188 1.00 43.75 90 LYS A C 1
ATOM 700 O O . LYS A 1 90 ? 0.973 42.986 -0.597 1.00 43.75 90 LYS A O 1
ATOM 705 N N . HIS A 1 91 ? 0.875 40.762 -0.545 1.00 39.44 91 HIS A N 1
ATOM 706 C CA . HIS A 1 91 ? 1.037 40.662 0.908 1.00 39.44 91 HIS A CA 1
ATOM 707 C C . HIS A 1 91 ? 1.803 39.390 1.267 1.00 39.44 91 HIS A C 1
ATOM 709 O O . HIS A 1 91 ? 1.592 38.331 0.683 1.00 39.44 91 HIS A O 1
ATOM 715 N N . ALA A 1 92 ? 2.763 39.553 2.176 1.00 42.56 92 ALA A N 1
ATOM 716 C CA . ALA A 1 92 ? 3.721 38.550 2.617 1.00 42.56 92 ALA A CA 1
ATOM 717 C C . ALA A 1 92 ? 3.070 37.178 2.886 1.00 42.56 92 ALA A C 1
ATOM 719 O O . ALA A 1 92 ? 1.955 37.131 3.412 1.00 42.56 92 ALA A O 1
ATOM 720 N N . PRO A 1 93 ? 3.755 36.060 2.576 1.00 43.88 93 PRO A N 1
ATOM 721 C CA . PRO A 1 93 ? 3.240 34.741 2.903 1.00 43.88 93 PRO A CA 1
ATOM 722 C C . PRO A 1 93 ? 3.089 34.654 4.422 1.00 43.88 93 PRO A C 1
ATOM 724 O O . PRO A 1 93 ? 4.075 34.705 5.156 1.00 43.88 93 PRO A O 1
ATOM 727 N N . SER A 1 94 ? 1.846 34.557 4.897 1.00 44.12 94 SER A N 1
ATOM 728 C CA . SER A 1 94 ? 1.579 34.265 6.301 1.00 44.12 94 SER A CA 1
ATOM 729 C C . SER A 1 94 ? 2.283 32.945 6.653 1.00 44.12 94 SER A C 1
ATOM 731 O O . SER A 1 94 ? 1.997 31.923 6.021 1.00 44.12 94 SER A O 1
ATOM 733 N N . PRO A 1 95 ? 3.197 32.918 7.640 1.00 51.31 95 PRO A N 1
ATOM 734 C CA . PRO A 1 95 ? 3.969 31.726 7.999 1.00 51.31 95 PRO A CA 1
ATOM 735 C C . PRO A 1 95 ? 3.124 30.614 8.650 1.00 51.31 95 PRO A C 1
ATOM 737 O O . PRO A 1 95 ? 3.667 29.612 9.102 1.00 51.31 95 PRO A O 1
ATOM 740 N N . GLN A 1 96 ? 1.796 30.763 8.705 1.00 49.88 96 GLN A N 1
ATOM 741 C CA . GLN A 1 96 ? 0.892 29.854 9.411 1.00 49.88 96 GLN A CA 1
ATOM 742 C C . GLN A 1 96 ? 0.341 28.691 8.567 1.00 49.88 96 GLN A C 1
ATOM 744 O O . GLN A 1 96 ? -0.415 27.885 9.100 1.00 49.88 96 GLN A O 1
ATOM 749 N N . GLN A 1 97 ? 0.678 28.569 7.275 1.00 56.50 97 GLN A N 1
ATOM 750 C CA . GLN A 1 97 ? 0.030 27.572 6.395 1.00 56.50 97 GLN A CA 1
ATOM 751 C C . GLN A 1 97 ? 0.961 26.598 5.663 1.00 56.50 97 GLN A C 1
ATOM 753 O O . GLN A 1 97 ? 0.476 25.649 5.044 1.00 56.50 97 GLN A O 1
ATOM 758 N N . SER A 1 98 ? 2.281 26.768 5.745 1.00 62.66 98 SER A N 1
ATOM 759 C CA . SER A 1 98 ? 3.232 25.758 5.272 1.00 62.66 98 SER A CA 1
ATOM 760 C C . SER A 1 98 ? 3.694 24.906 6.447 1.00 62.66 98 SER A C 1
ATOM 762 O O . SER A 1 98 ? 4.186 25.454 7.434 1.00 62.66 98 SER A O 1
ATOM 764 N N . LEU A 1 99 ? 3.572 23.578 6.337 1.00 67.94 99 LEU A N 1
ATOM 765 C CA . LEU A 1 99 ? 4.197 22.656 7.289 1.00 67.94 99 LEU A CA 1
ATOM 766 C C . LEU A 1 99 ? 5.680 23.041 7.465 1.00 67.94 99 LEU A C 1
ATOM 768 O O . LEU A 1 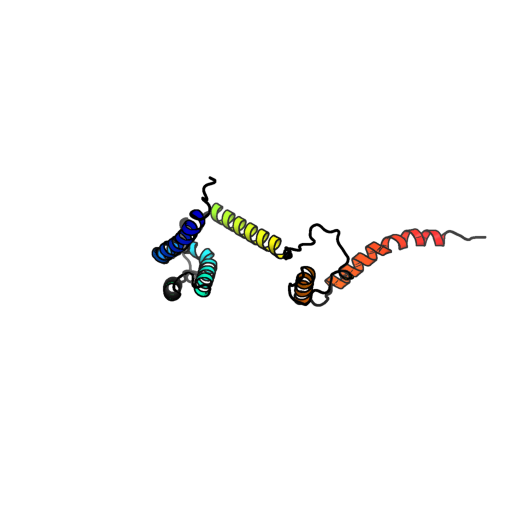99 ? 6.341 23.364 6.471 1.00 67.94 99 LEU A O 1
ATOM 772 N N . PRO A 1 100 ? 6.215 23.046 8.698 1.00 83.69 100 PRO A N 1
ATOM 773 C CA . PRO A 1 100 ? 7.598 23.440 8.930 1.00 83.69 100 PRO A CA 1
ATOM 774 C C . PRO A 1 100 ? 8.535 22.524 8.135 1.00 83.69 100 PRO A C 1
ATOM 776 O O . PRO A 1 100 ? 8.301 21.319 8.056 1.00 83.69 100 PRO A O 1
ATOM 779 N N . ARG A 1 101 ? 9.617 23.071 7.561 1.00 84.38 101 ARG A N 1
ATOM 780 C CA . ARG A 1 101 ? 10.550 22.306 6.704 1.00 84.38 101 ARG A CA 1
ATOM 781 C C . ARG A 1 101 ? 11.041 21.006 7.348 1.00 84.38 101 ARG A C 1
ATOM 783 O O . ARG A 1 101 ? 11.170 20.003 6.659 1.00 84.38 101 ARG A O 1
ATOM 790 N N . ASN A 1 102 ? 11.258 21.011 8.662 1.00 87.69 102 ASN A N 1
ATOM 791 C CA . ASN A 1 102 ? 11.666 19.816 9.403 1.00 87.69 102 ASN A CA 1
ATOM 792 C C . ASN A 1 102 ? 10.602 18.707 9.357 1.00 87.69 102 ASN A C 1
ATOM 794 O O . ASN A 1 102 ? 10.951 17.542 9.204 1.00 87.69 102 ASN A O 1
ATOM 798 N N . GLU A 1 103 ? 9.315 19.058 9.440 1.00 86.06 103 GLU A N 1
ATOM 799 C CA . GLU A 1 103 ? 8.209 18.098 9.324 1.00 86.06 103 GLU A CA 1
ATOM 800 C C . GLU A 1 103 ? 8.078 17.580 7.889 1.00 86.06 103 GLU A C 1
ATOM 802 O O . GLU A 1 103 ? 7.868 16.389 7.681 1.00 86.06 103 GLU A O 1
ATOM 807 N N . VAL A 1 104 ? 8.281 18.447 6.892 1.00 84.81 104 VAL A N 1
ATOM 808 C CA . VAL A 1 104 ? 8.301 18.039 5.478 1.00 84.81 104 VAL A CA 1
ATOM 809 C C . VAL A 1 104 ? 9.437 17.048 5.212 1.00 84.81 104 VAL A C 1
ATOM 811 O O . VAL A 1 104 ? 9.197 15.989 4.641 1.00 84.81 104 VAL A O 1
ATOM 814 N N . ASN A 1 105 ? 10.655 17.332 5.676 1.00 90.25 105 ASN A N 1
ATOM 815 C CA . ASN A 1 105 ? 11.793 16.425 5.513 1.00 90.25 105 ASN A CA 1
ATOM 816 C C . ASN A 1 105 ? 11.568 15.098 6.243 1.00 90.25 105 ASN A C 1
ATOM 818 O O . ASN A 1 105 ? 11.850 14.036 5.696 1.00 90.25 105 ASN A O 1
ATOM 822 N N . LYS A 1 106 ? 11.005 15.145 7.454 1.00 89.94 106 LYS A N 1
ATOM 823 C CA . LYS A 1 106 ? 10.642 13.945 8.210 1.00 89.94 106 LYS A CA 1
ATOM 824 C C . LYS A 1 106 ? 9.615 13.094 7.461 1.00 89.94 106 LYS A C 1
ATOM 826 O O . LYS A 1 106 ? 9.762 11.878 7.429 1.00 89.94 106 LYS A O 1
ATOM 831 N N . ARG A 1 107 ? 8.606 13.715 6.840 1.00 85.88 107 ARG A N 1
ATOM 832 C CA . ARG A 1 107 ? 7.621 13.028 5.987 1.00 85.88 107 ARG A CA 1
ATOM 833 C C . ARG A 1 107 ? 8.281 12.370 4.782 1.00 85.88 107 ARG A C 1
ATOM 835 O O . ARG A 1 107 ? 8.018 11.203 4.529 1.00 85.88 107 ARG A O 1
ATOM 842 N N . ILE A 1 108 ? 9.151 13.095 4.078 1.00 87.56 108 ILE A N 1
ATOM 843 C CA . ILE A 1 108 ? 9.903 12.555 2.937 1.00 87.56 108 ILE A CA 1
ATOM 844 C C . ILE A 1 108 ? 10.714 11.333 3.373 1.00 87.56 108 ILE A C 1
ATOM 846 O O . ILE A 1 108 ? 10.677 10.306 2.702 1.00 87.56 108 ILE A O 1
ATOM 850 N N . GLU A 1 109 ? 11.395 11.417 4.516 1.00 93.88 109 GLU A N 1
ATOM 851 C CA . GLU A 1 109 ? 12.204 10.311 5.027 1.00 93.88 109 GLU A CA 1
ATOM 852 C C . GLU A 1 109 ? 11.343 9.110 5.438 1.00 93.88 109 GLU A C 1
ATOM 854 O O . GLU A 1 109 ? 11.668 7.971 5.117 1.00 93.88 109 GLU A O 1
ATOM 859 N N . GLN A 1 110 ? 10.198 9.345 6.084 1.00 89.38 110 GLN A N 1
ATOM 860 C CA . GLN A 1 110 ? 9.245 8.286 6.423 1.00 89.38 110 GLN A CA 1
ATOM 861 C C . GLN A 1 110 ? 8.689 7.589 5.178 1.00 89.38 110 GLN A C 1
ATOM 863 O O . GLN A 1 110 ? 8.602 6.360 5.156 1.00 89.38 110 GLN A O 1
ATOM 868 N N . ASP A 1 111 ? 8.345 8.348 4.138 1.00 87.56 111 ASP A N 1
ATOM 869 C CA . ASP A 1 111 ? 7.858 7.792 2.876 1.00 87.56 111 ASP A CA 1
ATOM 870 C C . ASP A 1 111 ? 8.960 7.038 2.130 1.00 87.56 111 ASP A C 1
ATOM 872 O O . ASP A 1 111 ? 8.704 5.959 1.586 1.00 87.56 111 ASP A O 1
ATOM 876 N N . ARG A 1 112 ? 10.193 7.555 2.135 1.00 93.69 112 ARG A N 1
ATOM 877 C CA . ARG A 1 112 ? 11.366 6.875 1.575 1.00 93.69 112 ARG A CA 1
ATOM 878 C C . ARG A 1 112 ? 11.604 5.546 2.287 1.00 93.69 112 ARG A C 1
ATOM 880 O O . ARG A 1 112 ? 11.737 4.517 1.628 1.00 93.69 112 ARG A O 1
ATOM 887 N N . GLU A 1 113 ? 11.576 5.547 3.614 1.00 92.38 113 GLU A N 1
ATOM 888 C CA . GLU A 1 113 ? 11.761 4.349 4.430 1.00 92.38 113 GLU A CA 1
ATOM 889 C C . GLU A 1 113 ? 10.604 3.349 4.252 1.00 92.38 113 GLU A C 1
ATOM 891 O O . GLU A 1 113 ? 10.826 2.140 4.174 1.00 92.38 113 GLU A O 1
ATOM 896 N N . ARG A 1 114 ? 9.358 3.821 4.112 1.00 86.50 114 ARG A N 1
ATOM 897 C CA . ARG A 1 114 ? 8.207 2.961 3.797 1.00 86.50 114 ARG A CA 1
ATOM 898 C C . ARG A 1 114 ? 8.385 2.263 2.450 1.00 86.50 114 ARG A C 1
ATOM 900 O O . ARG A 1 114 ? 8.160 1.057 2.362 1.00 86.50 114 ARG A O 1
ATOM 907 N N . HIS A 1 115 ? 8.770 3.001 1.410 1.00 88.94 115 HIS A N 1
ATOM 908 C CA . HIS A 1 115 ? 9.012 2.423 0.086 1.00 88.94 115 HIS A CA 1
ATOM 909 C C . HIS A 1 115 ? 10.194 1.458 0.095 1.00 88.94 115 HIS A C 1
ATOM 911 O O . HIS A 1 115 ? 10.103 0.399 -0.524 1.00 88.94 115 HIS A O 1
ATOM 917 N N . LYS A 1 116 ? 11.256 1.786 0.838 1.00 93.25 116 LYS A N 1
ATOM 918 C CA . LYS A 1 116 ? 12.403 0.903 1.050 1.00 93.25 116 LYS A CA 1
ATOM 919 C C . LYS A 1 116 ? 11.958 -0.438 1.641 1.00 93.25 116 LYS A C 1
ATOM 921 O O . LYS A 1 116 ? 12.158 -1.461 0.997 1.00 93.25 116 LYS A O 1
ATOM 926 N N . ARG A 1 117 ? 11.230 -0.437 2.766 1.00 87.75 117 ARG A N 1
ATOM 927 C CA . ARG A 1 117 ? 10.699 -1.675 3.375 1.00 87.75 117 ARG A CA 1
ATOM 928 C C . ARG A 1 117 ? 9.738 -2.436 2.466 1.00 87.75 117 ARG A C 1
ATOM 930 O O . ARG A 1 117 ? 9.701 -3.662 2.495 1.00 87.75 117 ARG A O 1
ATOM 937 N N . LEU A 1 118 ? 8.931 -1.731 1.670 1.00 81.44 118 LEU A N 1
ATOM 938 C CA . LEU A 1 118 ? 8.018 -2.374 0.726 1.00 81.44 118 LEU A CA 1
ATOM 939 C C . LEU A 1 118 ? 8.780 -3.096 -0.392 1.00 81.44 118 LEU A C 1
ATOM 941 O O . LEU A 1 118 ? 8.413 -4.218 -0.729 1.00 81.44 118 LEU A O 1
ATOM 945 N N . ARG A 1 119 ? 9.831 -2.468 -0.934 1.00 87.12 119 ARG A N 1
ATOM 946 C CA . ARG A 1 119 ? 10.718 -3.072 -1.935 1.00 87.12 119 ARG A CA 1
ATOM 947 C C . ARG A 1 119 ? 11.483 -4.248 -1.346 1.00 87.12 119 ARG A 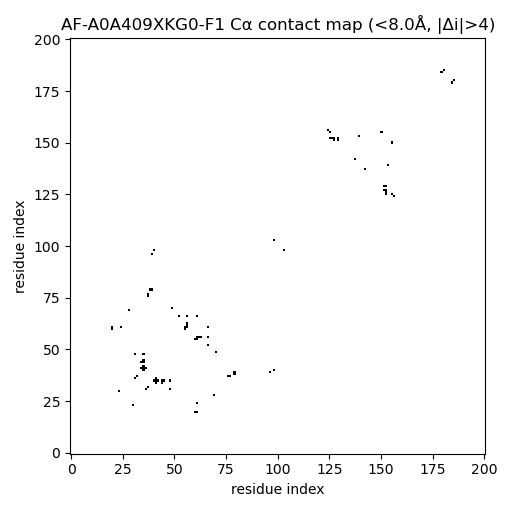C 1
ATOM 949 O O . ARG A 1 119 ? 11.432 -5.312 -1.935 1.00 87.12 119 ARG A O 1
ATOM 956 N N . GLU A 1 120 ? 12.078 -4.103 -0.164 1.00 84.69 120 GLU A N 1
ATOM 957 C CA . GLU A 1 120 ? 12.758 -5.208 0.532 1.00 84.69 120 GLU A CA 1
ATOM 958 C C . GLU A 1 120 ? 11.823 -6.405 0.742 1.00 84.69 120 GLU A C 1
ATOM 960 O O . GLU A 1 120 ? 12.191 -7.535 0.453 1.00 84.69 120 GLU A O 1
ATOM 965 N N . ARG A 1 121 ? 10.576 -6.161 1.169 1.00 81.31 121 ARG A N 1
ATOM 966 C CA . ARG A 1 121 ? 9.587 -7.228 1.367 1.00 81.31 121 ARG A CA 1
ATOM 967 C C . ARG A 1 121 ? 9.101 -7.859 0.063 1.00 81.31 121 ARG A C 1
ATOM 969 O O . ARG A 1 121 ? 8.728 -9.024 0.077 1.00 81.31 121 ARG A O 1
ATOM 976 N N . ARG A 1 122 ? 9.051 -7.109 -1.044 1.00 80.81 122 ARG A N 1
ATOM 977 C CA . ARG A 1 122 ? 8.525 -7.609 -2.326 1.00 80.81 122 ARG A CA 1
ATOM 978 C C . ARG A 1 122 ? 9.346 -8.778 -2.879 1.00 80.81 122 ARG A C 1
ATOM 980 O O . ARG A 1 122 ? 8.758 -9.620 -3.537 1.00 80.81 122 ARG A O 1
ATOM 987 N N . TRP A 1 123 ? 10.648 -8.821 -2.600 1.00 78.06 123 TRP A N 1
ATOM 988 C CA . TRP A 1 123 ? 11.554 -9.872 -3.077 1.00 78.06 123 TRP A CA 1
ATOM 989 C C . TRP A 1 123 ? 11.652 -11.060 -2.101 1.00 78.06 123 TRP A C 1
ATOM 991 O O . TRP A 1 123 ? 12.396 -12.001 -2.348 1.00 78.06 123 TRP A O 1
ATOM 1001 N N . VAL A 1 124 ? 10.926 -11.029 -0.973 1.00 78.44 124 VAL A N 1
ATOM 1002 C CA . VAL A 1 124 ? 10.893 -12.146 -0.019 1.00 78.44 124 VAL A CA 1
ATOM 1003 C C . VAL A 1 124 ? 9.930 -13.213 -0.534 1.00 78.44 124 VAL A C 1
ATOM 1005 O O . VAL A 1 124 ? 8.714 -13.032 -0.473 1.00 78.44 124 VAL A O 1
ATOM 1008 N N . GLN A 1 125 ? 10.485 -14.333 -0.989 1.00 65.62 125 GLN A N 1
ATOM 1009 C CA . GLN A 1 125 ? 9.748 -15.554 -1.315 1.00 65.62 125 GLN A CA 1
ATOM 1010 C C . GLN A 1 125 ? 9.124 -16.144 -0.030 1.00 65.62 125 GLN A C 1
ATOM 1012 O O . GLN A 1 125 ? 9.838 -16.325 0.969 1.00 65.62 125 GLN A O 1
ATOM 1017 N N . PRO A 1 126 ? 7.806 -16.420 0.016 1.00 65.12 126 PRO A N 1
ATOM 1018 C CA . PRO A 1 126 ? 7.194 -17.108 1.143 1.00 65.12 126 PRO A CA 1
ATOM 1019 C C . PRO A 1 126 ? 7.777 -18.516 1.277 1.00 65.12 126 PRO A C 1
ATOM 1021 O O . PRO A 1 126 ? 7.474 -19.411 0.498 1.00 65.12 126 PRO A O 1
ATOM 1024 N N . THR A 1 127 ? 8.581 -18.743 2.311 1.00 59.78 127 THR A N 1
ATOM 1025 C CA . THR A 1 127 ? 8.943 -20.106 2.696 1.00 59.78 127 THR A CA 1
ATOM 1026 C C . THR A 1 127 ? 7.738 -20.701 3.414 1.00 59.78 127 THR A C 1
ATOM 1028 O O . THR A 1 127 ? 7.550 -20.514 4.620 1.00 59.78 127 THR A O 1
ATOM 1031 N N . SER A 1 128 ? 6.858 -21.389 2.678 1.00 56.09 128 SER A N 1
ATOM 1032 C CA . SER A 1 128 ? 5.967 -22.347 3.331 1.00 56.09 128 SER A CA 1
ATOM 1033 C C . SER A 1 128 ? 6.865 -23.244 4.184 1.00 56.09 128 SER A C 1
ATOM 1035 O O . SER A 1 128 ? 7.952 -23.630 3.759 1.00 56.09 128 SER A O 1
ATOM 1037 N N . ARG A 1 129 ? 6.504 -23.422 5.458 1.00 52.56 129 ARG A N 1
ATOM 1038 C CA . ARG A 1 129 ? 7.310 -24.093 6.484 1.00 52.56 129 ARG A CA 1
ATOM 1039 C C . ARG A 1 129 ? 7.731 -25.472 5.982 1.00 52.56 129 ARG A C 1
ATOM 1041 O O . ARG A 1 129 ? 7.020 -26.441 6.205 1.00 52.56 129 ARG A O 1
ATOM 1048 N N . ASN A 1 130 ? 8.884 -25.552 5.329 1.00 51.94 130 ASN A N 1
ATOM 1049 C CA . ASN A 1 130 ? 9.357 -26.792 4.761 1.00 51.94 130 ASN A CA 1
ATOM 1050 C C . ASN A 1 130 ? 9.914 -27.648 5.912 1.00 51.94 130 ASN A C 1
ATOM 1052 O O . ASN A 1 130 ? 10.918 -27.256 6.531 1.00 51.94 130 ASN A O 1
ATOM 1056 N N . PRO A 1 131 ? 9.289 -28.792 6.255 1.00 54.91 131 PRO A N 1
ATOM 1057 C CA . PRO A 1 131 ? 9.821 -29.689 7.276 1.00 54.91 131 PRO A CA 1
ATOM 1058 C C . PRO A 1 131 ? 11.206 -30.249 6.897 1.00 54.91 131 PRO A C 1
ATOM 1060 O O . PRO A 1 131 ? 11.893 -30.783 7.766 1.00 54.91 131 PRO A O 1
ATOM 1063 N N . THR A 1 132 ? 11.654 -30.087 5.643 1.00 53.62 132 THR A N 1
ATOM 1064 C CA . THR A 1 132 ? 12.982 -30.498 5.162 1.00 53.62 132 THR A CA 1
ATOM 1065 C C . THR A 1 132 ? 14.055 -29.411 5.266 1.00 53.62 132 THR A C 1
ATOM 1067 O O . THR A 1 132 ? 15.185 -29.648 4.860 1.00 53.62 132 THR A O 1
ATOM 1070 N N . SER A 1 133 ? 13.780 -28.257 5.886 1.00 54.84 133 SER A N 1
ATOM 1071 C CA . SER A 1 133 ? 14.785 -27.197 6.137 1.0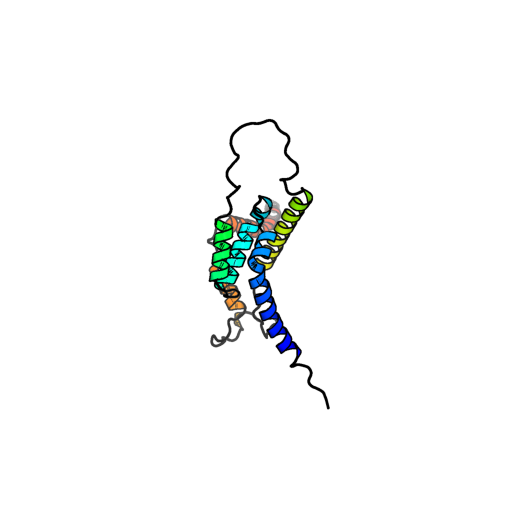0 54.84 133 SER A CA 1
ATOM 1072 C C . SER A 1 133 ? 16.015 -27.647 6.955 1.00 54.84 133 SER A C 1
ATOM 1074 O O . SER A 1 133 ? 17.007 -26.926 7.027 1.00 54.84 133 SER A O 1
ATOM 1076 N N . PHE A 1 134 ? 15.977 -28.852 7.537 1.00 54.53 134 PHE A N 1
ATOM 1077 C CA . PHE A 1 134 ? 17.109 -29.520 8.194 1.00 54.53 134 PHE A CA 1
ATOM 1078 C C . PHE A 1 134 ? 17.773 -30.625 7.349 1.00 54.53 134 PHE A C 1
ATOM 1080 O O . PHE A 1 134 ? 18.642 -31.336 7.852 1.00 54.53 134 PHE A O 1
ATOM 1087 N N . GLN A 1 135 ? 17.366 -30.814 6.094 1.00 57.59 135 GLN A N 1
ATOM 1088 C CA . GLN A 1 135 ? 17.930 -31.797 5.172 1.00 57.59 135 GLN A CA 1
ATOM 1089 C C . GLN A 1 135 ? 18.786 -31.101 4.110 1.00 57.59 135 GLN A C 1
ATOM 1091 O O . GLN A 1 135 ? 18.542 -29.954 3.740 1.00 57.59 135 GLN A O 1
ATOM 1096 N N . ALA A 1 136 ? 19.827 -31.795 3.645 1.00 59.66 136 ALA A N 1
ATOM 1097 C CA . ALA A 1 136 ? 20.664 -31.316 2.551 1.00 59.66 136 ALA A CA 1
ATOM 1098 C C . ALA A 1 136 ? 19.797 -31.017 1.311 1.00 59.66 136 ALA A C 1
ATOM 1100 O O . ALA A 1 136 ? 18.847 -31.767 1.070 1.00 59.66 136 ALA A O 1
ATOM 1101 N N . PRO A 1 137 ? 20.111 -29.966 0.527 1.00 58.44 137 PRO A N 1
ATOM 1102 C CA . PRO A 1 137 ? 19.351 -29.633 -0.672 1.00 58.44 137 PRO A CA 1
ATOM 1103 C C . PRO A 1 137 ? 19.360 -30.837 -1.618 1.00 58.44 137 PRO A C 1
ATOM 1105 O O . PRO A 1 137 ? 20.408 -31.231 -2.131 1.00 58.44 137 PRO A O 1
ATOM 1108 N N . GLN A 1 138 ? 18.200 -31.463 -1.800 1.00 63.72 138 GLN A N 1
ATOM 1109 C CA . GLN A 1 138 ? 18.000 -32.491 -2.815 1.00 63.72 138 GLN A CA 1
ATOM 1110 C C . GLN A 1 138 ? 17.488 -31.813 -4.083 1.00 63.72 138 GLN A C 1
ATOM 1112 O O . GLN A 1 138 ? 16.728 -30.847 -4.000 1.00 63.72 138 GLN A O 1
ATOM 1117 N N . LEU A 1 139 ? 17.925 -32.293 -5.252 1.00 68.31 139 LEU A N 1
ATOM 1118 C CA . LEU A 1 139 ? 17.424 -31.780 -6.528 1.00 68.31 139 LEU A CA 1
ATOM 1119 C C . LEU A 1 139 ? 15.898 -31.922 -6.575 1.00 68.31 139 LEU A C 1
ATOM 1121 O O . LEU A 1 139 ? 15.357 -32.910 -6.076 1.00 68.31 139 LEU A O 1
ATOM 1125 N N . ALA A 1 140 ? 15.225 -30.962 -7.214 1.00 65.12 140 ALA A N 1
ATOM 1126 C CA . ALA A 1 140 ? 13.768 -30.942 -7.368 1.00 65.12 140 ALA A CA 1
ATOM 1127 C C . ALA A 1 140 ? 13.207 -32.277 -7.901 1.00 65.12 140 ALA A C 1
ATOM 1129 O O . ALA A 1 140 ? 12.150 -32.725 -7.472 1.00 65.12 140 ALA A O 1
ATOM 1130 N N . SER A 1 141 ? 13.970 -32.973 -8.752 1.00 65.00 141 SER A N 1
ATOM 1131 C CA . SER A 1 141 ? 13.629 -34.287 -9.311 1.00 65.00 141 SER A CA 1
ATOM 1132 C C . SER A 1 141 ? 13.503 -35.428 -8.290 1.00 65.00 141 SER A C 1
ATOM 1134 O O . SER A 1 141 ? 13.002 -36.493 -8.645 1.00 65.00 141 SER A O 1
ATOM 1136 N N . PHE A 1 142 ? 13.966 -35.241 -7.051 1.00 66.38 142 PHE A N 1
ATOM 1137 C CA . PHE A 1 142 ? 13.879 -36.232 -5.974 1.00 66.38 142 PHE A CA 1
ATOM 1138 C C . PHE A 1 142 ? 12.818 -35.898 -4.923 1.00 66.38 142 PHE A C 1
ATOM 1140 O O . PHE A 1 142 ? 12.664 -36.663 -3.967 1.00 66.38 142 PHE A O 1
ATOM 1147 N N . TYR A 1 143 ? 12.075 -34.795 -5.080 1.00 65.50 143 TYR A N 1
ATOM 1148 C CA . TYR A 1 143 ? 10.945 -34.532 -4.197 1.00 65.50 143 TYR A CA 1
ATOM 1149 C C . TYR A 1 143 ? 9.866 -35.603 -4.413 1.00 65.50 143 TYR A C 1
ATOM 1151 O O . TYR A 1 143 ? 9.486 -35.869 -5.557 1.00 65.50 143 TYR A O 1
ATOM 1159 N N . PRO A 1 144 ? 9.378 -36.254 -3.338 1.00 65.25 144 PRO A N 1
ATOM 1160 C CA . PRO A 1 144 ? 8.246 -37.159 -3.441 1.00 65.25 144 PRO A CA 1
ATOM 1161 C C . PRO A 1 144 ? 7.076 -36.404 -4.062 1.00 65.25 144 PRO A C 1
ATOM 1163 O O . PRO A 1 144 ? 6.745 -35.315 -3.599 1.00 65.25 144 PRO A O 1
ATOM 1166 N N . LEU A 1 145 ? 6.455 -36.988 -5.086 1.00 60.16 145 LEU A N 1
ATOM 1167 C CA . LEU A 1 145 ? 5.190 -36.501 -5.619 1.00 60.16 145 LEU A CA 1
ATOM 1168 C C . LEU A 1 145 ? 4.170 -36.612 -4.476 1.00 60.16 145 LEU A C 1
ATOM 1170 O O . LEU A 1 145 ? 3.716 -37.707 -4.146 1.00 60.16 145 LEU A O 1
ATOM 1174 N N . THR A 1 146 ? 3.918 -35.514 -3.769 1.00 60.50 146 THR A N 1
ATOM 1175 C CA . THR A 1 146 ? 2.884 -35.474 -2.738 1.00 60.50 146 THR A CA 1
ATOM 1176 C C . THR A 1 146 ? 1.540 -35.462 -3.463 1.00 60.50 146 THR A C 1
ATOM 1178 O O . THR A 1 146 ? 1.405 -34.835 -4.511 1.00 60.50 146 THR A O 1
ATOM 1181 N N . ASP A 1 147 ? 0.537 -36.175 -2.946 1.00 56.62 147 ASP A N 1
ATOM 1182 C CA . ASP A 1 147 ? -0.784 -36.328 -3.583 1.00 56.62 147 ASP A CA 1
ATOM 1183 C C . ASP A 1 147 ? -1.641 -35.031 -3.537 1.00 56.62 147 ASP A C 1
ATOM 1185 O O . ASP A 1 147 ? -2.843 -35.066 -3.281 1.00 56.62 147 ASP A O 1
ATOM 1189 N N . GLY A 1 148 ? -1.034 -33.858 -3.754 1.00 56.41 148 GLY A N 1
ATOM 1190 C CA . GLY A 1 148 ? -1.718 -32.567 -3.891 1.00 56.41 148 GLY A CA 1
ATOM 1191 C C . GLY A 1 148 ? -2.260 -31.964 -2.592 1.00 56.41 148 GLY A C 1
ATOM 1192 O O . GLY A 1 148 ? -3.124 -31.093 -2.647 1.00 56.41 148 GLY A O 1
ATOM 1193 N N . GLN A 1 149 ? -1.807 -32.428 -1.420 1.00 54.44 149 GLN A N 1
ATOM 1194 C CA . GLN A 1 149 ? -2.390 -32.008 -0.136 1.00 54.44 149 GLN A CA 1
ATOM 1195 C C . GLN A 1 149 ? -1.707 -30.785 0.514 1.00 54.44 149 GLN A C 1
ATOM 1197 O O . GLN A 1 149 ? -2.327 -30.138 1.357 1.00 54.44 149 GLN A O 1
ATOM 1202 N N . GLU A 1 150 ? -0.473 -30.441 0.127 1.00 59.06 150 GLU A N 1
ATOM 1203 C CA . GLU A 1 150 ? 0.251 -29.239 0.577 1.00 59.06 150 GLU A CA 1
ATOM 1204 C C . GLU A 1 150 ? 1.056 -28.662 -0.602 1.00 59.06 150 GLU A C 1
ATOM 1206 O O . GLU A 1 150 ? 1.874 -29.382 -1.174 1.00 59.06 150 GLU A O 1
ATOM 1211 N N . GLU A 1 151 ? 0.829 -27.391 -0.970 1.00 60.00 151 GLU A N 1
ATOM 1212 C CA . GLU A 1 151 ? 1.651 -26.676 -1.964 1.00 60.00 151 GLU A CA 1
ATOM 1213 C C . GLU A 1 151 ? 3.106 -26.643 -1.485 1.00 60.00 151 GLU A C 1
ATOM 1215 O O . GLU A 1 151 ? 3.423 -26.080 -0.424 1.00 60.00 151 GLU A O 1
ATOM 1220 N N . THR A 1 152 ? 4.006 -27.273 -2.241 1.00 66.62 152 THR A N 1
ATOM 1221 C CA . THR A 1 152 ? 5.423 -27.254 -1.891 1.00 66.62 152 THR A CA 1
ATOM 1222 C C . THR A 1 152 ? 5.987 -25.852 -2.108 1.00 66.62 152 THR A C 1
ATOM 1224 O O . THR A 1 152 ? 5.449 -25.046 -2.866 1.00 66.62 152 THR A O 1
ATOM 1227 N N . SER A 1 153 ? 7.095 -25.522 -1.439 1.00 67.19 153 SER A N 1
ATOM 1228 C CA . SER A 1 153 ? 7.748 -24.224 -1.657 1.00 67.19 153 SER A CA 1
ATOM 1229 C C . SER A 1 153 ? 8.175 -24.027 -3.122 1.00 67.19 153 SER A C 1
ATOM 1231 O O . SER A 1 153 ? 8.185 -22.892 -3.580 1.00 67.19 153 SER A O 1
ATOM 1233 N N . LEU A 1 154 ? 8.468 -25.118 -3.844 1.00 70.75 154 LEU A N 1
ATOM 1234 C CA . LEU A 1 154 ? 8.795 -25.099 -5.274 1.00 70.75 154 LEU A CA 1
ATOM 1235 C C . LEU A 1 154 ? 7.569 -24.811 -6.147 1.00 70.75 154 LEU A C 1
ATOM 1237 O O . LEU A 1 154 ? 7.691 -24.070 -7.113 1.00 70.75 154 LEU A O 1
ATOM 1241 N N . ASP A 1 155 ? 6.395 -25.346 -5.797 1.00 71.56 155 ASP A N 1
ATOM 1242 C CA . ASP A 1 155 ? 5.158 -25.062 -6.539 1.00 71.56 155 ASP A CA 1
ATOM 1243 C C . ASP A 1 155 ? 4.780 -23.578 -6.420 1.00 71.56 155 ASP A C 1
ATOM 1245 O O . ASP A 1 155 ? 4.401 -22.945 -7.400 1.00 71.56 155 ASP A O 1
ATOM 1249 N N . ILE A 1 156 ? 4.952 -22.999 -5.225 1.00 72.31 156 ILE A N 1
ATOM 1250 C CA . ILE A 1 156 ? 4.705 -21.572 -4.973 1.00 72.31 156 ILE A CA 1
ATOM 1251 C C . ILE A 1 156 ? 5.726 -20.697 -5.715 1.00 72.31 156 ILE A C 1
ATOM 1253 O O . ILE A 1 156 ? 5.350 -19.670 -6.275 1.00 72.31 156 ILE A O 1
ATOM 1257 N N . GLU A 1 157 ? 7.013 -21.060 -5.704 1.00 74.12 157 GLU A N 1
ATOM 1258 C CA . GLU A 1 157 ? 8.060 -20.337 -6.441 1.00 74.12 157 GLU A CA 1
ATOM 1259 C C . GLU A 1 157 ? 7.779 -20.357 -7.946 1.00 74.12 157 GLU A C 1
ATOM 1261 O O . GLU A 1 157 ? 7.716 -19.296 -8.563 1.00 74.12 157 GLU A O 1
ATOM 1266 N N . PHE A 1 158 ? 7.503 -21.540 -8.501 1.00 78.31 158 PHE A N 1
ATOM 1267 C CA . PHE A 1 158 ? 7.209 -21.712 -9.918 1.00 78.31 158 PHE A CA 1
ATOM 1268 C C . PHE A 1 158 ? 5.966 -20.935 -10.354 1.00 78.31 158 PHE A C 1
ATOM 1270 O O . PHE A 1 158 ? 6.038 -20.206 -11.336 1.00 78.31 158 PHE A O 1
ATOM 1277 N N . GLU A 1 159 ? 4.842 -21.037 -9.636 1.00 80.31 159 GLU A N 1
ATOM 1278 C CA . GLU A 1 159 ? 3.616 -20.323 -10.020 1.00 80.31 159 GLU A CA 1
ATOM 1279 C C . GLU A 1 159 ? 3.827 -18.801 -9.978 1.00 80.31 159 GLU A C 1
ATOM 1281 O O . GLU A 1 159 ? 3.412 -18.088 -10.888 1.00 80.31 159 GLU A O 1
ATOM 1286 N N . ASN A 1 160 ? 4.550 -18.292 -8.972 1.00 77.38 160 ASN A N 1
ATOM 1287 C CA . ASN A 1 160 ? 4.873 -16.867 -8.893 1.00 77.38 160 ASN A CA 1
ATOM 1288 C C . ASN A 1 160 ? 5.789 -16.413 -10.040 1.00 77.38 160 ASN A C 1
ATOM 1290 O O . ASN A 1 160 ? 5.552 -15.354 -10.625 1.00 77.38 160 ASN A O 1
ATOM 1294 N N . GLU A 1 161 ? 6.843 -17.173 -10.350 1.00 81.62 161 GLU A N 1
ATOM 1295 C CA . GLU A 1 161 ? 7.743 -16.872 -11.470 1.00 81.62 161 GLU A CA 1
ATOM 1296 C C . GLU A 1 161 ? 6.991 -16.925 -12.795 1.00 81.62 161 GLU A C 1
ATOM 1298 O O . GLU A 1 161 ? 7.116 -16.019 -13.615 1.00 81.62 161 GLU A O 1
ATOM 1303 N N . TRP A 1 162 ? 6.140 -17.928 -12.972 1.00 83.12 162 TRP A N 1
ATOM 1304 C CA . TRP A 1 162 ? 5.346 -18.113 -14.173 1.00 83.12 162 TRP A CA 1
ATOM 1305 C C . TRP A 1 162 ? 4.328 -16.984 -14.382 1.00 83.12 162 TRP A C 1
ATOM 1307 O O . TRP A 1 162 ? 4.271 -16.405 -15.465 1.00 83.12 162 TRP A O 1
ATOM 1317 N N . GLU A 1 163 ? 3.580 -16.591 -13.344 1.00 77.88 163 GLU A N 1
ATOM 1318 C CA . GLU A 1 163 ? 2.629 -15.468 -13.408 1.00 77.88 163 GLU A CA 1
ATOM 1319 C C . GLU A 1 163 ? 3.308 -14.114 -13.668 1.00 77.88 163 GLU A C 1
ATOM 1321 O O . GLU A 1 163 ? 2.668 -13.175 -14.153 1.00 77.88 163 GLU A O 1
ATOM 1326 N N . THR A 1 164 ? 4.590 -13.986 -13.317 1.00 78.12 164 THR A N 1
ATOM 1327 C CA . THR A 1 164 ? 5.353 -12.737 -13.446 1.00 78.12 164 THR A CA 1
ATOM 1328 C C . THR A 1 164 ? 6.392 -12.754 -14.560 1.00 78.12 164 THR A C 1
ATOM 1330 O O . THR A 1 164 ? 7.066 -11.740 -14.756 1.00 78.12 164 THR A O 1
ATOM 1333 N N . THR A 1 165 ? 6.487 -13.851 -15.318 1.00 81.94 165 THR A N 1
ATOM 1334 C CA . THR A 1 165 ? 7.371 -13.955 -16.480 1.00 81.94 165 THR A CA 1
ATOM 1335 C C . THR A 1 165 ? 6.926 -12.919 -17.509 1.00 81.94 165 THR A C 1
ATOM 1337 O O . THR A 1 165 ? 5.817 -12.982 -18.041 1.00 81.94 165 THR A O 1
ATOM 1340 N N . SER A 1 166 ? 7.769 -11.918 -17.749 1.00 85.19 166 SER A N 1
ATOM 1341 C CA . SER A 1 166 ? 7.552 -10.934 -18.805 1.00 85.19 166 SER A CA 1
ATOM 1342 C C . SER A 1 166 ? 7.989 -11.486 -20.157 1.00 85.19 166 SER A C 1
ATOM 1344 O O . SER A 1 166 ? 8.857 -12.353 -20.227 1.00 85.19 166 SER A O 1
ATOM 1346 N N . ASP A 1 167 ? 7.411 -10.947 -21.231 1.00 91.06 167 ASP A N 1
ATOM 1347 C CA . ASP A 1 167 ? 7.909 -11.205 -22.579 1.00 91.06 167 ASP A CA 1
ATOM 1348 C C . ASP A 1 167 ? 9.366 -10.739 -22.709 1.00 91.06 167 ASP A C 1
ATOM 1350 O O . ASP A 1 167 ? 9.756 -9.712 -22.144 1.00 91.06 167 ASP A O 1
ATOM 1354 N N . TRP A 1 168 ? 10.129 -11.500 -23.488 1.00 88.94 168 TRP A N 1
ATOM 1355 C CA . TRP A 1 168 ? 11.521 -11.221 -23.835 1.00 88.94 168 TRP A CA 1
ATOM 1356 C C . TRP A 1 168 ? 11.667 -9.850 -24.512 1.00 88.94 168 TRP A C 1
ATOM 1358 O O . TRP A 1 168 ? 10.853 -9.494 -25.375 1.00 88.94 168 TRP A O 1
ATOM 1368 N N . ASN A 1 169 ? 12.694 -9.085 -24.149 1.00 90.38 169 ASN A N 1
ATOM 1369 C CA . ASN A 1 169 ? 12.931 -7.728 -24.638 1.00 90.38 169 ASN A CA 1
ATOM 1370 C C . ASN A 1 169 ? 14.392 -7.484 -25.081 1.00 90.38 169 ASN A C 1
ATOM 1372 O O . ASN A 1 169 ? 15.221 -8.385 -25.090 1.00 90.38 169 ASN A O 1
ATOM 1376 N N . GLU A 1 170 ? 14.686 -6.250 -25.503 1.00 92.88 170 GLU A N 1
ATOM 1377 C CA . GLU A 1 170 ? 16.025 -5.823 -25.947 1.00 92.88 170 GLU A CA 1
ATOM 1378 C C . GLU A 1 170 ? 1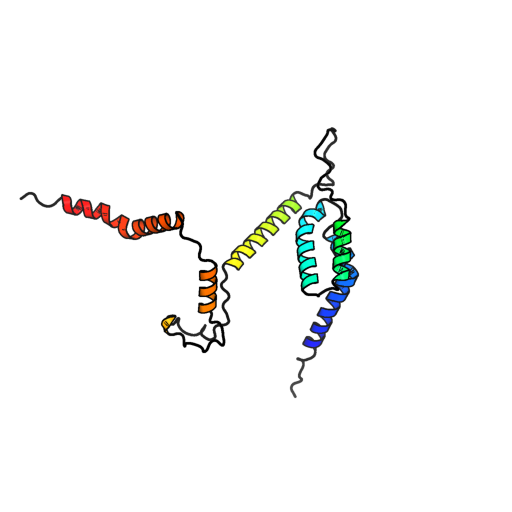7.073 -5.894 -24.821 1.00 92.88 170 GLU A C 1
ATOM 1380 O O . GLU A 1 170 ? 18.214 -6.261 -25.086 1.00 92.88 170 GLU A O 1
ATOM 1385 N N . ASP A 1 171 ? 16.683 -5.628 -23.566 1.00 92.38 171 ASP A N 1
ATOM 1386 C CA . ASP A 1 171 ? 17.586 -5.742 -22.412 1.00 92.38 171 ASP A CA 1
ATOM 1387 C C . ASP A 1 171 ? 18.023 -7.211 -22.190 1.00 92.38 171 ASP A C 1
ATOM 1389 O O . ASP A 1 171 ? 19.146 -7.444 -21.743 1.00 92.38 171 ASP A O 1
ATOM 1393 N N . ASP A 1 172 ? 17.176 -8.201 -22.516 1.00 94.69 172 ASP A N 1
ATOM 1394 C CA . ASP A 1 172 ? 17.523 -9.631 -22.445 1.00 94.69 172 ASP A CA 1
ATOM 1395 C C . ASP A 1 172 ? 18.563 -10.020 -23.514 1.00 94.69 172 ASP A C 1
ATOM 1397 O O . ASP A 1 172 ? 19.524 -10.736 -23.219 1.00 94.69 172 ASP A O 1
ATOM 1401 N N . ASP A 1 173 ? 18.405 -9.522 -24.748 1.00 92.75 173 ASP A N 1
ATOM 1402 C CA . ASP A 1 173 ? 19.361 -9.747 -25.843 1.00 92.75 173 ASP A CA 1
ATOM 1403 C C . ASP A 1 173 ? 20.727 -9.107 -25.533 1.00 92.75 173 ASP A C 1
ATOM 1405 O O . ASP A 1 173 ? 21.773 -9.734 -25.737 1.00 92.75 173 ASP A O 1
ATOM 1409 N N . ASP A 1 174 ? 20.721 -7.886 -24.990 1.00 93.44 174 ASP A N 1
ATOM 1410 C CA . ASP A 1 174 ? 21.929 -7.179 -24.555 1.00 93.44 174 ASP A CA 1
ATOM 1411 C C . ASP A 1 174 ? 22.626 -7.909 -23.395 1.00 93.44 174 ASP A C 1
ATOM 1413 O O . ASP A 1 174 ? 23.852 -8.061 -23.409 1.00 93.44 174 ASP A O 1
ATOM 1417 N N . ALA A 1 175 ? 21.865 -8.418 -22.417 1.00 91.12 175 ALA A N 1
A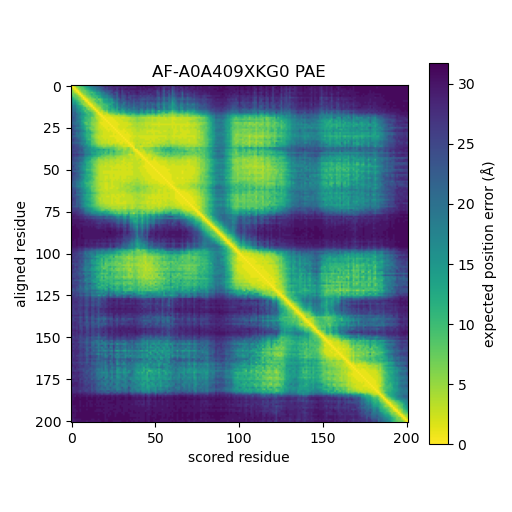TOM 1418 C CA . ALA A 1 175 ? 22.411 -9.178 -21.293 1.00 91.12 175 ALA A CA 1
ATOM 1419 C C . ALA A 1 175 ? 23.109 -10.470 -21.748 1.00 91.12 175 ALA A C 1
ATOM 1421 O O . ALA A 1 175 ? 24.187 -10.801 -21.249 1.00 91.12 175 ALA A O 1
ATOM 1422 N N . ILE A 1 176 ? 22.534 -11.180 -22.725 1.00 91.44 176 ILE A N 1
ATOM 1423 C CA . ILE A 1 176 ? 23.136 -12.394 -23.297 1.00 91.44 176 ILE A CA 1
ATOM 1424 C C . ILE A 1 176 ? 24.408 -12.057 -24.069 1.00 91.44 176 ILE A C 1
ATOM 1426 O O . ILE A 1 176 ? 25.419 -12.742 -23.918 1.00 91.44 176 ILE A O 1
ATOM 1430 N N . ALA A 1 177 ? 24.388 -10.991 -24.870 1.00 89.50 177 ALA A N 1
ATOM 1431 C CA . ALA A 1 177 ? 25.573 -10.551 -25.595 1.00 89.50 177 ALA A CA 1
ATOM 1432 C C . ALA A 1 177 ? 26.717 -10.151 -24.640 1.00 89.50 177 ALA A C 1
ATOM 1434 O O . ALA A 1 177 ? 27.882 -10.461 -24.913 1.00 89.50 177 ALA A O 1
ATOM 1435 N N . GLU A 1 178 ? 26.400 -9.505 -23.510 1.00 91.12 178 GLU A N 1
ATOM 1436 C CA . GLU A 1 178 ? 27.370 -9.183 -22.456 1.00 91.12 178 GLU A CA 1
ATOM 1437 C C . GLU A 1 178 ? 27.931 -10.454 -21.788 1.00 91.12 178 GLU A C 1
ATOM 1439 O O . GLU A 1 178 ? 29.148 -10.561 -21.601 1.00 91.12 178 GLU A O 1
ATOM 1444 N N . GLU A 1 179 ? 27.086 -11.448 -21.483 1.00 89.31 179 GLU A N 1
ATOM 1445 C CA . GLU A 1 179 ? 27.522 -12.732 -20.913 1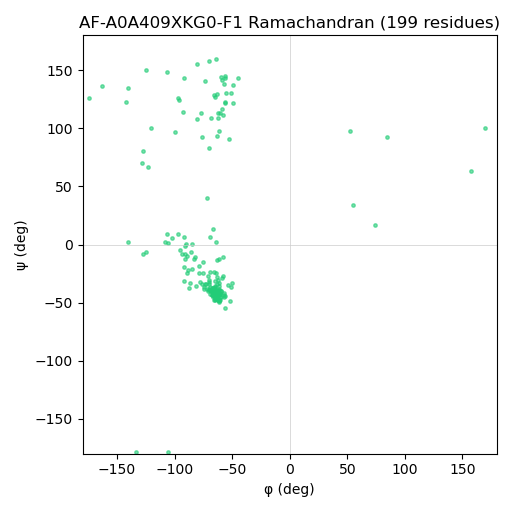.00 89.31 179 GLU A CA 1
ATOM 1446 C C . GLU A 1 179 ? 28.433 -13.510 -21.876 1.00 89.31 179 GLU A C 1
ATOM 1448 O O . GLU A 1 179 ? 29.514 -13.957 -21.477 1.00 89.31 179 GLU A O 1
ATOM 1453 N N . ASP A 1 180 ? 28.058 -13.614 -23.153 1.00 88.75 180 ASP A N 1
ATOM 1454 C CA . ASP A 1 180 ? 28.856 -14.275 -24.193 1.00 88.75 180 ASP A CA 1
ATOM 1455 C C . ASP A 1 180 ? 30.230 -13.611 -24.354 1.00 88.75 180 ASP A C 1
ATOM 1457 O O . ASP A 1 180 ? 31.260 -14.286 -24.485 1.00 88.75 180 ASP A O 1
ATOM 1461 N N . GLN A 1 181 ? 30.280 -12.277 -24.295 1.00 89.94 181 GLN A N 1
ATOM 1462 C CA . GLN A 1 181 ? 31.536 -11.537 -24.345 1.00 89.94 181 GLN A CA 1
ATOM 1463 C C . GLN A 1 181 ? 32.399 -11.777 -23.098 1.00 89.94 181 GLN A C 1
ATOM 1465 O O . GLN A 1 181 ? 33.621 -11.891 -23.217 1.00 89.94 181 GLN A O 1
ATOM 1470 N N . LEU A 1 182 ? 31.807 -11.896 -21.909 1.00 85.25 182 LEU A N 1
ATOM 1471 C CA . LEU A 1 182 ? 32.541 -12.246 -20.689 1.00 85.25 182 LEU A CA 1
ATOM 1472 C C . LEU A 1 182 ? 33.070 -13.687 -20.726 1.00 85.25 182 LEU A C 1
ATOM 1474 O O . LEU A 1 182 ? 34.204 -13.933 -20.309 1.00 85.25 182 LEU A O 1
ATOM 1478 N N . ALA A 1 183 ? 32.281 -14.631 -21.242 1.00 85.69 183 ALA A N 1
ATOM 1479 C CA . ALA A 1 183 ? 32.637 -16.046 -21.299 1.00 85.69 183 ALA A CA 1
ATOM 1480 C C . ALA A 1 183 ? 33.689 -16.357 -22.379 1.00 85.69 183 ALA A C 1
ATOM 1482 O O . ALA A 1 183 ? 34.592 -17.167 -22.149 1.00 85.69 183 ALA A O 1
ATOM 1483 N N . PHE A 1 184 ? 33.604 -15.708 -23.547 1.00 81.75 184 PHE A N 1
ATOM 1484 C CA . PHE A 1 184 ? 34.401 -16.060 -24.731 1.00 81.75 184 PHE A CA 1
ATOM 1485 C C . PHE A 1 184 ? 35.184 -14.892 -25.356 1.00 81.75 184 PHE A C 1
ATOM 1487 O O . PHE A 1 184 ? 36.018 -15.108 -26.237 1.00 81.75 184 PHE A O 1
ATOM 1494 N N . GLY A 1 185 ? 34.980 -13.651 -24.911 1.00 65.94 185 GLY A N 1
ATOM 1495 C CA . GLY A 1 185 ? 35.618 -12.464 -25.496 1.00 65.94 185 GLY A CA 1
ATOM 1496 C C . GLY A 1 185 ? 37.094 -12.283 -25.130 1.00 65.94 185 GLY A C 1
ATOM 1497 O O . GLY A 1 185 ? 37.841 -11.687 -25.903 1.00 65.94 185 GLY A O 1
ATOM 1498 N N . ALA A 1 186 ? 37.554 -12.839 -24.004 1.00 60.97 186 ALA A N 1
ATOM 1499 C CA . ALA A 1 186 ? 38.948 -12.704 -23.559 1.00 60.97 186 ALA A CA 1
ATOM 1500 C C . ALA A 1 186 ? 39.938 -13.639 -24.284 1.00 60.97 186 ALA A C 1
ATOM 1502 O O . ALA A 1 186 ? 41.141 -13.391 -24.269 1.00 60.97 186 ALA A O 1
ATOM 1503 N N . SER A 1 187 ? 39.464 -14.705 -24.933 1.00 57.66 187 SER A N 1
ATOM 1504 C CA . SER A 1 187 ? 40.326 -15.713 -25.576 1.00 57.66 187 SER A CA 1
ATOM 1505 C C . SER A 1 187 ? 40.651 -15.408 -27.042 1.00 57.66 187 SER A C 1
ATOM 1507 O O . SER A 1 187 ? 41.512 -16.051 -27.632 1.00 57.66 187 SER A O 1
ATOM 1509 N N . SER A 1 188 ? 40.017 -14.401 -27.648 1.00 56.41 188 SER A N 1
ATOM 1510 C CA . SER A 1 188 ? 40.157 -14.164 -29.092 1.00 56.41 188 SER A CA 1
ATOM 1511 C C . SER A 1 188 ? 41.322 -13.242 -29.481 1.00 56.41 188 SER A C 1
ATOM 1513 O O . SER A 1 188 ? 41.821 -13.345 -30.601 1.00 56.41 188 SER A O 1
ATOM 1515 N N . GLU A 1 189 ? 41.797 -12.362 -28.591 1.00 54.72 189 GLU A N 1
ATOM 1516 C CA . GLU A 1 189 ? 42.873 -11.411 -28.934 1.00 54.72 189 GLU A CA 1
ATOM 1517 C C . GLU A 1 189 ? 44.286 -11.926 -28.618 1.00 54.72 189 GLU A C 1
ATOM 1519 O O . GLU A 1 189 ? 45.219 -11.633 -29.371 1.00 54.72 189 GLU A O 1
ATOM 1524 N N . GLU A 1 190 ? 44.467 -12.749 -27.578 1.00 53.56 190 GLU A N 1
ATOM 1525 C CA . GLU A 1 190 ? 45.787 -13.316 -27.252 1.00 53.56 190 GLU A CA 1
ATOM 1526 C C . GLU A 1 190 ? 46.127 -14.550 -28.111 1.00 53.56 190 GLU A C 1
ATOM 1528 O O . GLU A 1 190 ? 47.264 -14.678 -28.575 1.00 53.56 190 GLU A O 1
ATOM 1533 N N . ASP A 1 191 ? 45.146 -15.393 -28.457 1.00 52.72 191 ASP A N 1
ATOM 1534 C CA . ASP A 1 191 ? 45.390 -16.599 -29.264 1.00 52.72 191 ASP A CA 1
ATOM 1535 C C . ASP A 1 191 ? 45.533 -16.314 -30.772 1.00 52.72 191 ASP A C 1
ATOM 1537 O O . ASP A 1 191 ? 46.239 -17.036 -31.486 1.00 52.72 191 ASP A O 1
ATOM 1541 N N . ALA A 1 192 ? 44.960 -15.217 -31.282 1.00 53.31 192 ALA A N 1
ATOM 1542 C CA . ALA A 1 192 ? 45.114 -14.826 -32.688 1.00 53.31 192 ALA A CA 1
ATOM 1543 C C . ALA A 1 192 ? 46.544 -14.363 -33.035 1.00 53.31 192 ALA A C 1
ATOM 1545 O O . ALA A 1 192 ? 46.966 -14.453 -34.194 1.00 53.31 192 ALA A O 1
ATOM 1546 N N . ASN A 1 193 ? 47.317 -13.901 -32.044 1.00 51.06 193 ASN A N 1
ATOM 1547 C CA . ASN A 1 193 ? 48.684 -13.420 -32.257 1.00 51.06 193 ASN A CA 1
ATOM 1548 C C . ASN A 1 193 ? 49.736 -14.543 -32.158 1.00 51.06 193 ASN A C 1
ATOM 1550 O O . ASN A 1 193 ? 50.808 -14.442 -32.758 1.00 51.06 193 ASN A O 1
ATOM 1554 N N . VAL A 1 194 ? 49.414 -15.655 -31.486 1.00 53.72 194 VAL A N 1
ATOM 1555 C CA . VAL A 1 194 ? 50.290 -16.839 -31.394 1.00 53.72 194 VAL A CA 1
ATOM 1556 C C . VAL A 1 194 ? 50.342 -17.608 -32.723 1.00 53.72 194 VAL A C 1
ATOM 1558 O O . VAL A 1 194 ? 51.405 -18.089 -33.120 1.00 53.72 194 VAL A O 1
ATOM 1561 N N . TYR A 1 195 ? 49.244 -17.656 -33.486 1.00 50.09 195 TYR A N 1
ATOM 1562 C CA . TYR A 1 195 ? 49.188 -18.397 -34.757 1.00 50.09 195 TYR A CA 1
ATOM 1563 C C . TYR A 1 195 ? 49.753 -17.655 -35.981 1.00 50.09 195 TYR A C 1
ATOM 1565 O O . TYR A 1 195 ? 49.967 -18.276 -37.023 1.00 50.09 195 TYR A O 1
ATOM 1573 N N . ARG A 1 196 ? 50.048 -16.349 -35.887 1.00 52.31 196 ARG A N 1
ATOM 1574 C CA . ARG A 1 196 ? 50.580 -15.560 -37.019 1.00 52.31 196 ARG A CA 1
ATOM 1575 C C . ARG A 1 196 ? 52.117 -15.526 -37.090 1.00 52.31 196 ARG A C 1
ATOM 1577 O O . ARG A 1 196 ? 52.667 -15.121 -38.111 1.00 52.31 196 ARG A O 1
ATOM 1584 N N . GLY A 1 197 ? 52.821 -15.959 -36.040 1.00 50.69 197 GLY A N 1
ATOM 1585 C CA . GLY A 1 197 ? 54.282 -15.826 -35.921 1.00 50.69 197 GLY A CA 1
ATOM 1586 C C . GLY A 1 197 ? 55.129 -17.032 -36.354 1.00 50.69 197 GLY A C 1
ATOM 1587 O O . GLY A 1 197 ? 56.354 -16.941 -36.334 1.00 50.69 197 GLY A O 1
ATOM 1588 N N . GLY A 1 198 ? 54.530 -18.166 -36.730 1.00 52.84 198 GLY A N 1
ATOM 1589 C CA . GLY A 1 198 ? 55.260 -19.433 -36.845 1.00 52.84 198 GLY A CA 1
ATOM 1590 C C . GLY A 1 198 ? 55.114 -20.149 -38.182 1.00 52.84 198 GLY A C 1
ATOM 1591 O O . GLY A 1 198 ? 54.348 -21.104 -38.258 1.00 52.84 198 GLY A O 1
ATOM 1592 N N . LYS A 1 199 ? 55.877 -19.723 -39.202 1.00 46.31 199 LYS A N 1
ATOM 1593 C CA . LYS A 1 199 ? 56.573 -20.575 -40.201 1.00 46.31 199 LYS A CA 1
ATOM 1594 C C . LYS A 1 199 ? 57.128 -19.720 -41.349 1.00 46.31 199 LYS A C 1
ATOM 1596 O O . LYS A 1 199 ? 56.422 -19.372 -42.289 1.00 46.31 199 LYS A O 1
ATOM 1601 N N . GLN A 1 200 ? 58.424 -19.440 -41.277 1.00 45.31 200 GLN A N 1
ATOM 1602 C CA . GLN A 1 200 ? 59.281 -19.232 -42.443 1.00 45.31 200 GLN A CA 1
ATOM 1603 C C . GLN A 1 200 ? 60.373 -20.303 -42.326 1.00 45.31 200 GLN A C 1
ATOM 1605 O O . GLN A 1 200 ? 61.264 -20.180 -41.488 1.00 45.31 200 GLN A O 1
ATOM 1610 N N . TYR A 1 201 ? 60.225 -21.389 -43.085 1.00 43.03 201 TYR A N 1
ATOM 1611 C CA . TYR A 1 201 ? 61.299 -22.326 -43.422 1.00 43.03 201 TYR A CA 1
ATOM 1612 C C . TYR A 1 201 ? 61.431 -22.325 -44.937 1.00 43.03 201 TYR A C 1
ATOM 1614 O O . TYR A 1 201 ? 60.363 -22.355 -45.593 1.00 43.03 201 TYR A O 1
#